Protein AF-A0A1V8V6N2-F1 (afdb_monomer_lite)

Secondary structure (DSSP, 8-state):
-----------------------------------GGGGS-HHHHHHHHHHH-GGGG---SS-TTT---SSS-HHHHHHHHHHHHTT-HHHHHHHHHHHHHEEE--S---SHHHHHHHHHHHHHHTSTT------TTTHHHHHHHHHHHHHHH-HHHHTT--EEE--HHHHHH-HHHHHHHHHT-TT--EE---GGGTTT--

Radius of gyration: 25.17 Å; chains: 1; bounding box: 59×34×98 Å

Foldseek 3Di:
DDDDDDDDDDDDPDPCPPPDPPPVPPPPPPPCDPPCVVVDDLVVLLVVLCVLQVLLVQPDQDALVPRDDDPAFNVRSLVRLVVQLVPDVSSVVSSLLSCLQADEQDLDTPDPVVVVVVVVVVVVCVPPPNPDDDDSRCVSLVVLLVLLVVLQVDVPSLASYAHYHGDQSCQQPNVVSNCSNVVSRPNHNHYDHHPCPVVVDD

Structure (mmCIF, N/CA/C/O backbone):
data_AF-A0A1V8V6N2-F1
#
_entry.id   AF-A0A1V8V6N2-F1
#
loop_
_atom_site.group_PDB
_atom_site.id
_atom_site.type_symbol
_atom_site.label_atom_id
_atom_site.label_alt_id
_atom_site.label_c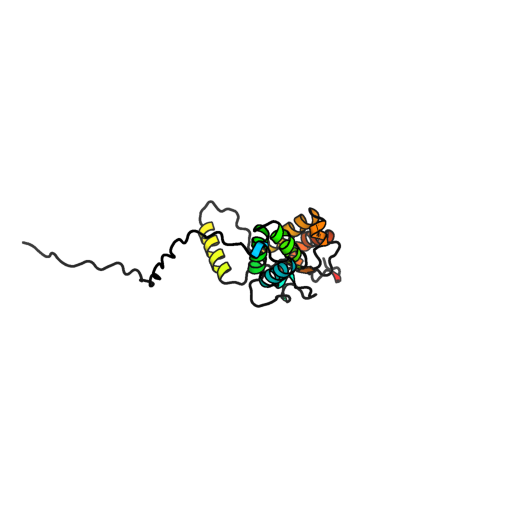omp_id
_atom_site.label_asym_id
_atom_site.label_entity_id
_atom_site.label_seq_id
_atom_site.pdbx_PDB_ins_code
_atom_site.Cartn_x
_atom_site.Cartn_y
_atom_site.Cartn_z
_atom_site.occupancy
_atom_site.B_iso_or_equiv
_atom_site.auth_seq_id
_atom_site.auth_comp_id
_atom_site.auth_asym_id
_atom_site.auth_atom_id
_atom_site.pdbx_PDB_model_num
ATOM 1 N N . MET A 1 1 ? -17.763 -5.406 -84.737 1.00 40.69 1 MET A N 1
ATOM 2 C CA . MET A 1 1 ? -16.461 -5.983 -84.343 1.00 40.69 1 MET A CA 1
ATOM 3 C C . MET A 1 1 ? -16.338 -5.882 -82.834 1.00 40.69 1 MET A C 1
ATOM 5 O O . MET A 1 1 ? -16.050 -4.810 -82.322 1.00 40.69 1 MET A O 1
ATOM 9 N N . GLY A 1 2 ? -16.691 -6.952 -82.124 1.00 45.72 2 GLY A N 1
ATOM 10 C CA . GLY A 1 2 ? -16.485 -7.045 -80.681 1.00 45.72 2 GLY A CA 1
ATOM 11 C C . GLY A 1 2 ? -15.133 -7.675 -80.369 1.00 45.72 2 GLY A C 1
ATOM 12 O O . GLY A 1 2 ? -14.658 -8.488 -81.153 1.00 45.72 2 GLY A O 1
ATOM 13 N N . LEU A 1 3 ? -14.568 -7.354 -79.206 1.00 49.12 3 LEU A N 1
ATOM 14 C CA . LEU A 1 3 ? -13.623 -8.224 -78.514 1.00 49.12 3 LEU A CA 1
ATOM 15 C C . LEU A 1 3 ? -13.802 -8.084 -76.991 1.00 49.12 3 LEU A C 1
ATOM 17 O O . LEU A 1 3 ? -13.399 -7.104 -76.379 1.00 49.12 3 LEU A O 1
ATOM 21 N N . LEU A 1 4 ? -14.415 -9.137 -76.439 1.00 53.66 4 LEU A N 1
ATOM 22 C CA . LEU A 1 4 ? -14.144 -9.757 -75.136 1.00 53.66 4 LEU A CA 1
ATOM 23 C C . LEU A 1 4 ? -14.692 -9.089 -73.861 1.00 53.66 4 LEU A C 1
ATOM 25 O O . LEU A 1 4 ? -14.021 -8.381 -73.119 1.00 53.66 4 LEU A O 1
ATOM 29 N N . LYS A 1 5 ? -15.937 -9.486 -73.565 1.00 48.81 5 LYS A N 1
ATOM 30 C CA . LYS A 1 5 ? -16.494 -9.668 -72.217 1.00 48.81 5 LYS A CA 1
ATOM 31 C C . LYS A 1 5 ? -15.901 -10.930 -71.555 1.00 48.81 5 LYS A C 1
ATOM 33 O O . LYS A 1 5 ? -15.608 -11.895 -72.255 1.00 48.81 5 LYS A O 1
ATOM 38 N N . HIS A 1 6 ? -15.906 -10.929 -70.213 1.00 51.66 6 HIS A N 1
ATOM 39 C CA . HIS A 1 6 ? -15.456 -11.955 -69.242 1.00 51.66 6 HIS A CA 1
ATOM 40 C C . HIS A 1 6 ? -13.943 -11.897 -68.947 1.00 51.66 6 HIS A C 1
ATOM 42 O O . HIS A 1 6 ? -13.139 -11.903 -69.860 1.00 51.66 6 HIS A O 1
ATOM 48 N N . PHE A 1 7 ? -13.481 -11.764 -67.696 1.00 47.53 7 PHE A N 1
ATOM 49 C CA . PHE A 1 7 ? -13.758 -12.658 -66.568 1.00 47.53 7 PHE A CA 1
ATOM 50 C C . PHE A 1 7 ? -13.720 -11.980 -65.176 1.00 47.53 7 PHE A C 1
ATOM 52 O O . PHE A 1 7 ? -12.781 -11.281 -64.823 1.00 47.53 7 PHE A O 1
ATOM 59 N N . ARG A 1 8 ? -14.761 -12.289 -64.388 1.00 45.81 8 ARG A N 1
ATOM 60 C CA . ARG A 1 8 ? -14.812 -12.620 -62.944 1.00 45.81 8 ARG A CA 1
ATOM 61 C C . ARG A 1 8 ? -13.849 -11.962 -61.931 1.00 45.81 8 ARG A C 1
ATOM 63 O O . ARG A 1 8 ? -12.677 -12.299 -61.835 1.00 45.81 8 ARG A O 1
ATOM 70 N N . SER A 1 9 ? -14.492 -11.226 -61.019 1.00 51.75 9 SER A N 1
ATOM 71 C CA . SER A 1 9 ? -14.306 -11.198 -59.554 1.00 51.75 9 SER A CA 1
ATOM 72 C C . SER A 1 9 ? -13.455 -12.326 -58.936 1.00 51.75 9 SER A C 1
ATOM 74 O O . SER A 1 9 ? -13.786 -13.505 -59.083 1.00 51.75 9 SER A O 1
ATOM 76 N N . LYS A 1 10 ? -12.448 -11.927 -58.145 1.00 44.34 10 LYS A N 1
ATOM 77 C CA . LYS A 1 10 ? -11.896 -12.652 -56.984 1.00 44.34 10 LYS A CA 1
ATOM 78 C C . LYS A 1 10 ? -11.559 -11.613 -55.906 1.00 44.34 10 LYS A C 1
ATOM 80 O O . LYS A 1 10 ? -10.625 -10.838 -56.050 1.00 44.34 10 LYS A O 1
ATOM 85 N N . SER A 1 11 ? -12.503 -11.347 -55.007 1.00 46.38 11 SER A N 1
ATOM 86 C CA . SER A 1 11 ? -12.504 -11.848 -53.624 1.00 46.38 11 SER A CA 1
ATOM 87 C C . SER A 1 11 ? -11.282 -11.405 -52.816 1.00 46.38 11 SER A C 1
ATOM 89 O O . SER A 1 11 ? -10.234 -12.045 -52.825 1.00 46.38 11 SER A O 1
ATOM 91 N N . HIS A 1 12 ? -11.490 -10.319 -52.074 1.00 42.97 12 HIS A N 1
ATOM 92 C CA . HIS A 1 12 ? -10.733 -9.913 -50.898 1.00 42.97 12 HIS A CA 1
ATOM 93 C C . HIS A 1 12 ? -10.600 -11.127 -49.960 1.00 42.97 12 HIS A C 1
ATOM 95 O O . HIS A 1 12 ? -11.557 -11.495 -49.276 1.00 42.97 12 HIS A O 1
ATOM 101 N N . LEU A 1 13 ? -9.437 -11.780 -49.951 1.00 43.47 13 LEU A N 1
ATOM 102 C CA . LEU A 1 13 ? -9.088 -12.768 -48.933 1.00 43.47 13 LEU A CA 1
ATOM 103 C C . LEU A 1 13 ? -8.805 -11.992 -47.644 1.00 43.47 13 LEU A C 1
ATOM 105 O O . LEU A 1 13 ? -7.682 -11.595 -47.358 1.00 43.47 13 LEU A O 1
ATOM 109 N N . ARG A 1 14 ? -9.875 -11.677 -46.909 1.00 44.44 14 ARG A N 1
ATOM 110 C CA . ARG A 1 14 ? -9.777 -11.467 -45.466 1.00 44.44 14 ARG A CA 1
ATOM 111 C C . ARG A 1 14 ? -9.539 -12.850 -44.886 1.00 44.44 14 ARG A C 1
ATOM 113 O O . ARG A 1 14 ? -10.382 -13.723 -45.091 1.00 44.44 14 ARG A O 1
ATOM 120 N N . ASP A 1 15 ? -8.424 -13.027 -44.191 1.00 42.97 15 ASP A N 1
ATOM 121 C CA . ASP A 1 15 ? -8.232 -14.170 -43.311 1.00 42.97 15 ASP A CA 1
ATOM 122 C C . ASP A 1 15 ? -9.453 -14.273 -42.399 1.00 42.97 15 ASP A C 1
ATOM 124 O O . ASP A 1 15 ? -9.735 -13.412 -41.559 1.00 42.97 15 ASP A O 1
ATOM 128 N N . ALA A 1 16 ? -10.253 -15.300 -42.659 1.00 48.12 16 ALA A N 1
ATOM 129 C CA . ALA A 1 16 ? -11.373 -15.669 -41.833 1.00 48.12 16 ALA A CA 1
ATOM 130 C C . ALA A 1 16 ? -10.797 -16.387 -40.614 1.00 48.12 16 ALA A C 1
ATOM 132 O O . ALA A 1 16 ? -10.780 -17.614 -40.555 1.00 48.12 16 ALA A O 1
ATOM 133 N N . SER A 1 17 ? -10.343 -15.618 -39.621 1.00 48.53 17 SER A N 1
ATOM 134 C CA . SER A 1 17 ? -10.369 -16.121 -38.250 1.00 48.53 17 SER A CA 1
ATOM 135 C C . SER A 1 17 ? -11.783 -16.659 -38.014 1.00 48.53 17 SER A C 1
ATOM 137 O O . SER A 1 17 ? -12.743 -15.949 -38.354 1.00 48.53 17 SER A O 1
ATOM 139 N N . PRO A 1 18 ? -11.961 -17.891 -37.504 1.00 45.22 18 PRO A N 1
ATOM 140 C CA . PRO A 1 18 ? -13.289 -18.391 -37.212 1.00 45.22 18 PRO A CA 1
ATOM 141 C C . PRO A 1 18 ? -13.912 -17.406 -36.231 1.00 45.22 18 PRO A C 1
ATOM 143 O O . PRO A 1 18 ? -13.453 -17.260 -35.100 1.00 45.22 18 PRO A O 1
ATOM 146 N N . LYS A 1 19 ? -14.926 -16.670 -36.698 1.00 48.16 19 LYS A N 1
ATOM 147 C CA . LYS A 1 19 ? -15.813 -15.940 -35.808 1.00 48.16 19 LYS A CA 1
ATOM 148 C C . LYS A 1 19 ? -16.372 -17.011 -34.893 1.00 48.16 19 LYS A C 1
ATOM 150 O O . LYS A 1 19 ? -17.125 -17.871 -35.355 1.00 48.16 19 LYS A O 1
ATOM 155 N N . SER A 1 20 ? -15.939 -16.999 -33.636 1.00 53.78 20 SER A N 1
ATOM 156 C CA . SER A 1 20 ? -16.613 -17.698 -32.553 1.00 53.78 20 SER A CA 1
ATOM 157 C C . SER A 1 20 ? -18.106 -17.513 -32.804 1.00 53.78 20 SER A C 1
ATOM 159 O O . SER A 1 20 ? -18.498 -16.370 -33.067 1.00 53.78 20 SER A O 1
ATOM 161 N N . PRO A 1 21 ? -18.934 -18.572 -32.830 1.00 49.41 21 PRO A N 1
ATOM 162 C CA . PRO A 1 21 ? -20.361 -18.350 -32.934 1.00 49.41 21 PRO A CA 1
ATOM 163 C C . PRO A 1 21 ? -20.696 -17.387 -31.804 1.00 49.41 21 PRO A C 1
ATOM 165 O O . PRO A 1 21 ? -20.387 -17.686 -30.646 1.00 49.41 21 PRO A O 1
ATOM 168 N N . ASP A 1 22 ? -21.238 -16.221 -32.160 1.00 55.25 22 ASP A N 1
ATOM 169 C CA . ASP A 1 22 ? -21.933 -15.346 -31.235 1.00 55.25 22 ASP A CA 1
ATOM 170 C C . ASP A 1 22 ? -23.022 -16.227 -30.628 1.00 55.25 22 ASP A C 1
ATOM 172 O O . ASP A 1 22 ? -24.144 -16.332 -31.127 1.00 55.25 22 ASP A O 1
ATOM 176 N N . ARG A 1 23 ? -22.667 -16.949 -29.562 1.00 54.66 23 ARG A N 1
ATOM 177 C CA . ARG A 1 23 ? -23.623 -17.424 -28.589 1.00 54.66 23 ARG A CA 1
ATOM 178 C C . ARG A 1 23 ? -24.166 -16.128 -28.037 1.00 54.66 23 ARG A C 1
ATOM 180 O O . ARG A 1 23 ? -23.589 -15.562 -27.115 1.00 54.66 23 ARG A O 1
ATOM 187 N N . ALA A 1 24 ? -25.226 -15.635 -28.670 1.00 57.47 24 ALA A N 1
ATOM 188 C CA . ALA A 1 24 ? -26.122 -14.678 -28.076 1.00 57.47 24 ALA A CA 1
ATOM 189 C C . ALA A 1 24 ? -26.522 -15.308 -26.745 1.00 57.47 24 ALA A C 1
ATOM 191 O O . ALA A 1 24 ? -27.369 -16.200 -26.696 1.00 57.47 24 ALA A O 1
ATOM 192 N N . ILE A 1 25 ? -25.802 -14.938 -25.684 1.00 60.12 25 ILE A N 1
ATOM 193 C CA . ILE A 1 25 ? -26.189 -15.243 -24.320 1.00 60.12 25 ILE A CA 1
ATOM 194 C C . ILE A 1 25 ? -27.586 -14.637 -24.241 1.00 60.12 25 ILE A C 1
ATOM 196 O O . ILE A 1 25 ? -27.709 -13.425 -24.452 1.00 60.12 25 ILE A O 1
ATOM 200 N N . PRO A 1 26 ? -28.647 -15.442 -24.049 1.00 52.91 26 PRO A N 1
ATOM 201 C CA . PRO A 1 26 ? -29.975 -14.887 -23.894 1.00 52.91 26 PRO A CA 1
ATOM 202 C C . PRO A 1 26 ? -29.871 -13.821 -22.812 1.00 52.91 26 PRO A C 1
ATOM 204 O O . PRO A 1 26 ? -29.316 -14.105 -21.746 1.00 52.91 26 PRO A O 1
ATOM 207 N N . TYR A 1 27 ? -30.337 -12.604 -23.097 1.00 59.22 27 TYR A N 1
ATOM 208 C CA . TYR A 1 27 ? -30.484 -11.568 -22.085 1.00 59.22 27 TYR A CA 1
ATOM 209 C C . TYR A 1 27 ? -31.495 -12.095 -21.066 1.00 59.22 27 TYR A C 1
ATOM 211 O O . TYR A 1 27 ? -32.704 -11.915 -21.189 1.00 59.22 27 TYR A O 1
ATOM 219 N N . MET A 1 28 ? -30.993 -12.860 -20.103 1.00 57.75 28 MET A N 1
ATOM 220 C CA . MET A 1 28 ? -31.725 -13.234 -18.918 1.00 57.75 28 MET A CA 1
ATOM 221 C C . MET A 1 28 ? -31.828 -11.931 -18.135 1.00 57.75 28 MET A C 1
ATOM 223 O O . MET A 1 28 ? -30.781 -11.403 -17.746 1.00 57.75 28 MET A O 1
ATOM 227 N N . PRO A 1 29 ? -33.033 -11.372 -17.921 1.00 57.75 29 PRO A N 1
ATOM 228 C CA . PRO A 1 29 ? -33.165 -10.264 -16.992 1.00 57.75 29 PRO A CA 1
ATOM 229 C C . PRO A 1 29 ? -32.513 -10.723 -15.693 1.00 57.75 29 PRO A C 1
ATOM 231 O O . PRO A 1 29 ? -32.807 -11.830 -15.225 1.00 57.75 29 PRO A O 1
ATOM 234 N N . ALA A 1 30 ? -31.572 -9.931 -15.174 1.00 63.78 30 ALA A N 1
ATOM 235 C CA . ALA A 1 30 ? -30.888 -10.243 -13.934 1.00 63.78 30 ALA A CA 1
ATOM 236 C C . ALA A 1 30 ? -31.968 -10.494 -12.882 1.00 63.78 30 ALA A C 1
ATOM 238 O O . ALA A 1 30 ? -32.630 -9.567 -12.413 1.00 63.78 30 ALA A O 1
ATOM 239 N N . ARG A 1 31 ? -32.221 -11.767 -12.560 1.00 54.91 31 ARG A N 1
ATOM 240 C CA . ARG A 1 31 ? -33.059 -12.087 -11.417 1.00 54.91 31 ARG A CA 1
ATOM 241 C C . ARG A 1 31 ? -32.276 -11.520 -10.252 1.00 54.91 31 ARG A C 1
ATOM 243 O O . ARG A 1 31 ? -31.181 -12.006 -9.976 1.00 54.91 31 ARG A O 1
ATOM 250 N N . TYR A 1 32 ? -32.815 -10.489 -9.611 1.00 61.44 32 TYR A N 1
ATOM 251 C CA . TYR A 1 32 ? -32.354 -10.028 -8.310 1.00 61.44 32 TYR A CA 1
ATOM 252 C C . TYR A 1 32 ? -32.616 -11.162 -7.310 1.00 61.44 32 TYR A C 1
ATOM 254 O O . TYR A 1 32 ? -33.587 -11.167 -6.558 1.00 61.44 32 TYR A O 1
ATOM 262 N N . GLY A 1 33 ? -31.792 -12.207 -7.390 1.00 67.12 33 GLY A N 1
ATOM 263 C CA . GLY A 1 33 ? -31.683 -13.228 -6.373 1.00 67.12 33 GLY A CA 1
ATOM 264 C C . GLY A 1 33 ? -31.149 -12.590 -5.100 1.00 67.12 33 GLY A C 1
ATOM 265 O O . GLY A 1 33 ? -30.657 -11.460 -5.099 1.00 67.12 33 GLY A O 1
ATOM 266 N N . ARG A 1 34 ? -31.246 -13.316 -3.989 1.00 71.81 34 ARG A N 1
ATOM 267 C CA . ARG A 1 34 ? -30.626 -12.863 -2.744 1.00 71.81 34 ARG A CA 1
ATOM 268 C C . ARG A 1 34 ? -29.127 -12.700 -2.980 1.00 71.81 34 ARG A C 1
ATOM 270 O O . ARG A 1 34 ? -28.451 -13.672 -3.302 1.00 71.81 34 ARG A O 1
ATOM 277 N N . ASP A 1 35 ? -28.623 -11.486 -2.791 1.00 75.94 35 ASP A N 1
ATOM 278 C CA . ASP A 1 35 ? -27.190 -11.236 -2.780 1.00 75.94 35 ASP A CA 1
ATOM 279 C C . ASP A 1 35 ? -26.609 -11.764 -1.464 1.00 75.94 35 ASP A C 1
ATOM 281 O O . ASP A 1 35 ? -26.654 -11.114 -0.414 1.00 75.94 35 ASP A O 1
ATOM 285 N N . PHE A 1 36 ? -26.088 -12.987 -1.517 1.00 80.75 36 PHE A N 1
ATOM 286 C CA . PHE A 1 36 ? -25.469 -13.636 -0.368 1.00 80.75 36 PHE A CA 1
ATOM 287 C C . PHE A 1 36 ? -24.179 -12.938 0.076 1.00 80.75 36 PHE A C 1
ATOM 289 O O . PHE A 1 36 ? -23.790 -13.085 1.235 1.00 80.75 36 PHE A O 1
ATOM 296 N N . THR A 1 37 ? -23.552 -12.131 -0.788 1.00 81.06 37 THR A N 1
ATOM 297 C CA . THR A 1 37 ? -22.301 -11.440 -0.460 1.00 81.06 37 THR A CA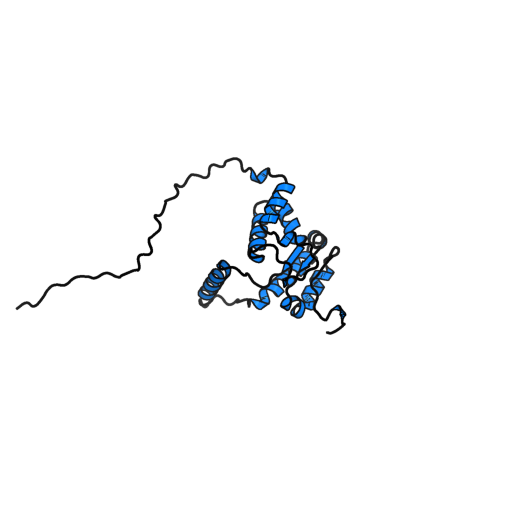 1
ATOM 298 C C . THR A 1 37 ? -22.502 -10.347 0.591 1.00 81.06 37 THR A C 1
ATOM 300 O O . THR A 1 37 ? -21.636 -10.129 1.439 1.00 81.06 37 THR A O 1
ATOM 303 N N . THR A 1 38 ? -23.692 -9.735 0.640 1.00 82.75 38 THR A N 1
ATOM 304 C CA . THR A 1 38 ? -24.053 -8.747 1.675 1.00 82.75 38 THR A CA 1
ATOM 305 C C . THR A 1 38 ? -24.039 -9.338 3.087 1.00 82.75 38 THR A C 1
ATOM 307 O O . THR A 1 38 ? -23.721 -8.645 4.060 1.00 82.75 38 THR A O 1
ATOM 310 N N . ARG A 1 39 ? -24.333 -10.638 3.210 1.00 86.38 39 ARG A N 1
ATOM 311 C CA . ARG A 1 39 ? -24.485 -11.354 4.485 1.00 86.38 39 ARG A CA 1
ATOM 312 C C . ARG A 1 39 ? -23.209 -12.047 4.957 1.00 86.38 39 ARG A C 1
ATOM 314 O O . ARG A 1 39 ? -23.209 -12.573 6.066 1.00 86.38 39 ARG A O 1
ATOM 321 N N . LEU A 1 40 ? -22.141 -12.045 4.158 1.00 91.50 40 LEU A N 1
ATOM 322 C CA . LEU A 1 40 ? -20.871 -12.659 4.545 1.00 91.50 40 LEU A CA 1
ATOM 323 C C . LEU A 1 40 ? -20.320 -12.001 5.817 1.00 91.50 40 LEU A C 1
ATOM 325 O O . LEU A 1 40 ? -20.268 -10.773 5.864 1.00 91.50 40 LEU A O 1
ATOM 329 N N . PRO A 1 41 ? -19.909 -12.758 6.844 1.00 95.25 41 PRO A N 1
ATOM 330 C CA . PRO A 1 41 ? -19.190 -12.187 7.978 1.00 95.25 41 PRO A CA 1
ATOM 331 C C . PRO A 1 41 ? -17.914 -11.473 7.519 1.00 95.25 41 PRO A C 1
ATOM 333 O O . PRO A 1 41 ? -17.271 -11.917 6.566 1.00 95.25 41 PRO A O 1
ATOM 336 N N . ASP A 1 42 ? -17.523 -10.406 8.217 1.00 95.94 42 ASP A N 1
ATOM 337 C CA . ASP A 1 42 ? -16.346 -9.603 7.855 1.00 95.94 42 ASP A CA 1
ATOM 338 C C . ASP A 1 42 ? -15.066 -10.452 7.810 1.00 95.94 42 ASP A C 1
ATOM 340 O O . ASP A 1 42 ? -14.252 -10.269 6.915 1.00 95.94 42 ASP A O 1
ATOM 344 N N . THR A 1 43 ? -14.935 -11.453 8.686 1.00 96.50 43 THR A N 1
ATOM 345 C CA . THR A 1 43 ? -13.800 -12.395 8.705 1.00 96.50 43 THR A CA 1
ATOM 346 C C . THR A 1 43 ? -13.717 -13.271 7.454 1.00 96.50 43 THR A C 1
ATOM 348 O O . THR A 1 43 ? -12.629 -13.576 6.972 1.00 96.50 43 THR A O 1
ATOM 351 N N . ILE A 1 44 ? -14.864 -13.675 6.902 1.00 96.75 44 ILE A N 1
ATOM 352 C CA . ILE A 1 44 ? -14.916 -14.446 5.656 1.00 96.75 44 ILE A CA 1
ATOM 353 C C . ILE A 1 44 ? -14.604 -13.536 4.474 1.00 96.75 44 ILE A C 1
ATOM 355 O O . ILE A 1 44 ? -13.869 -13.937 3.576 1.00 96.75 44 ILE A O 1
ATOM 359 N N . LEU A 1 45 ? -15.121 -12.306 4.490 1.00 96.50 45 LEU A N 1
ATOM 360 C CA . LEU A 1 45 ? -14.829 -11.320 3.457 1.00 96.50 45 LEU A CA 1
ATOM 361 C C . LEU A 1 45 ? -13.341 -10.942 3.441 1.00 96.50 45 LEU A C 1
ATOM 363 O O . LEU A 1 45 ? -12.747 -10.890 2.371 1.00 96.50 45 LEU A O 1
ATOM 367 N N . GLU A 1 46 ? -12.726 -10.764 4.612 1.00 97.06 46 GLU A N 1
ATOM 368 C CA . GLU A 1 46 ? -11.289 -10.514 4.765 1.00 97.06 46 GLU A CA 1
ATOM 369 C C . GLU A 1 46 ? -10.472 -11.667 4.178 1.00 97.06 46 GLU A C 1
ATOM 371 O O . GLU A 1 46 ? -9.566 -11.446 3.378 1.00 97.06 46 GLU A O 1
ATOM 376 N N . ARG A 1 47 ? -10.857 -12.913 4.481 1.00 97.31 47 ARG A N 1
ATOM 377 C CA . ARG A 1 47 ? -10.214 -14.099 3.909 1.00 97.31 47 ARG A CA 1
ATOM 378 C C . ARG A 1 47 ? -10.363 -14.159 2.389 1.00 97.31 47 ARG A C 1
ATOM 380 O O . ARG A 1 47 ? -9.395 -14.468 1.706 1.00 97.31 47 ARG A O 1
ATOM 387 N N . ILE A 1 48 ? -11.533 -13.836 1.841 1.00 97.06 48 ILE A N 1
ATOM 388 C CA . ILE A 1 48 ? -11.725 -13.755 0.384 1.00 97.06 48 ILE A CA 1
ATOM 389 C C . ILE A 1 48 ? -10.796 -12.691 -0.207 1.00 97.06 48 ILE A C 1
ATOM 391 O O . ILE A 1 48 ? -10.070 -12.973 -1.154 1.00 97.06 48 ILE A O 1
ATOM 395 N N . PHE A 1 49 ? -10.770 -11.495 0.375 1.00 97.88 49 PHE A N 1
ATOM 396 C CA . PHE A 1 49 ? -9.926 -10.398 -0.090 1.00 97.88 49 PHE A CA 1
ATOM 397 C C . PHE A 1 49 ? -8.429 -10.698 0.017 1.00 97.88 49 PHE A C 1
ATOM 399 O O . PHE A 1 49 ? -7.679 -10.257 -0.850 1.00 97.88 49 PHE A O 1
ATOM 406 N N . SER A 1 50 ? -7.994 -11.519 0.976 1.00 96.31 50 SER A N 1
ATOM 407 C CA . SER A 1 50 ? -6.606 -11.994 1.004 1.00 96.31 50 SER A CA 1
ATOM 408 C C . SER A 1 50 ? -6.238 -12.908 -0.166 1.00 96.31 50 SER A C 1
ATOM 410 O O . SER A 1 50 ? -5.074 -12.970 -0.534 1.00 96.31 50 SER A O 1
ATOM 412 N N . TYR A 1 51 ? -7.204 -13.584 -0.797 1.00 96.06 51 TYR A N 1
ATOM 413 C CA . TYR A 1 51 ? -6.950 -14.312 -2.045 1.00 96.06 51 TYR A CA 1
ATOM 414 C C . TYR A 1 51 ? -6.996 -13.401 -3.276 1.00 96.06 51 TYR A C 1
ATOM 416 O O . TYR A 1 51 ? -6.445 -13.767 -4.308 1.00 96.06 51 TYR A O 1
ATOM 424 N N . VAL A 1 52 ? -7.642 -12.233 -3.180 1.00 96.50 52 VAL A N 1
ATOM 425 C CA . VAL A 1 52 ? -7.643 -11.217 -4.247 1.00 96.50 52 VAL A CA 1
ATOM 426 C C . VAL A 1 52 ? -6.319 -10.458 -4.265 1.00 96.50 52 VAL A C 1
ATOM 428 O O . VAL A 1 52 ? -5.772 -10.221 -5.332 1.00 96.50 52 VAL A O 1
ATOM 431 N N . CYS A 1 53 ? -5.798 -10.085 -3.091 1.00 96.50 53 CYS A N 1
ATOM 432 C CA . CYS A 1 53 ? -4.494 -9.443 -2.967 1.00 96.50 53 CYS A CA 1
ATOM 433 C C . CYS A 1 53 ? -3.645 -10.088 -1.866 1.00 96.50 53 CYS A C 1
ATOM 435 O O . CYS A 1 53 ? -3.606 -9.579 -0.739 1.00 96.50 53 CYS A O 1
ATOM 437 N N . PRO A 1 54 ? -2.940 -11.193 -2.177 1.00 95.44 54 PRO A N 1
ATOM 438 C CA . PRO A 1 54 ? -2.181 -11.953 -1.182 1.00 95.44 54 PRO A CA 1
ATOM 439 C C . PRO A 1 54 ? -1.053 -11.143 -0.548 1.00 95.44 54 PRO A C 1
ATOM 441 O O . PRO A 1 54 ? -0.737 -11.331 0.623 1.00 95.44 54 PRO A O 1
ATOM 444 N N . HIS A 1 55 ? -0.497 -10.178 -1.277 1.00 93.31 55 HIS A N 1
ATOM 445 C CA . HIS A 1 55 ? 0.593 -9.334 -0.793 1.00 93.31 55 HIS A CA 1
ATOM 446 C C . HIS A 1 55 ? 0.206 -8.410 0.366 1.00 93.31 55 HIS A C 1
ATOM 448 O O . HIS A 1 55 ? 1.088 -7.911 1.052 1.00 93.31 55 HIS A O 1
ATOM 454 N N . THR A 1 56 ? -1.089 -8.201 0.626 1.00 94.75 56 THR A N 1
ATOM 455 C CA . THR A 1 56 ? -1.532 -7.456 1.820 1.00 94.75 56 THR A CA 1
ATOM 456 C C . THR A 1 56 ? -1.270 -8.206 3.128 1.00 94.75 56 THR A C 1
ATOM 458 O O . THR A 1 56 ? -1.306 -7.597 4.195 1.00 94.75 56 THR A O 1
ATOM 461 N N . LEU A 1 57 ? -0.986 -9.512 3.048 1.00 95.06 57 LEU A N 1
ATOM 462 C CA . LEU A 1 57 ? -0.623 -10.367 4.179 1.00 95.06 57 LEU A CA 1
ATOM 463 C C . LEU A 1 57 ? 0.891 -10.544 4.349 1.00 95.06 57 LEU A C 1
ATOM 465 O O . LEU A 1 57 ? 1.335 -11.341 5.174 1.00 95.06 57 LEU A O 1
ATOM 469 N N . ASP A 1 58 ? 1.693 -9.853 3.546 1.00 95.62 58 ASP A N 1
ATOM 470 C CA . ASP A 1 58 ? 3.139 -9.936 3.648 1.00 95.62 58 ASP A CA 1
ATOM 471 C C . ASP A 1 58 ? 3.651 -9.151 4.863 1.00 95.62 58 ASP A C 1
ATOM 473 O O . ASP A 1 58 ? 3.842 -7.937 4.813 1.00 95.62 58 ASP A O 1
ATOM 477 N N . GLU A 1 59 ? 3.888 -9.864 5.959 1.00 96.38 59 GLU A N 1
ATOM 478 C CA . GLU A 1 59 ? 4.471 -9.327 7.195 1.00 96.38 59 GLU A CA 1
ATOM 479 C C . GLU A 1 59 ? 5.967 -9.669 7.330 1.00 96.38 59 GLU A C 1
ATOM 481 O O . GLU A 1 59 ? 6.547 -9.601 8.416 1.00 96.38 59 GLU A O 1
ATOM 486 N N . THR A 1 60 ? 6.612 -10.082 6.234 1.00 96.56 60 THR A N 1
ATOM 487 C CA . THR A 1 60 ? 8.041 -10.408 6.244 1.00 96.56 60 THR A CA 1
ATOM 488 C C . THR A 1 60 ? 8.893 -9.140 6.270 1.00 96.56 60 THR A C 1
ATOM 490 O O . THR A 1 60 ? 8.502 -8.090 5.760 1.00 96.56 60 THR A O 1
ATOM 493 N N . TYR A 1 61 ? 10.111 -9.261 6.792 1.00 96.38 61 TYR A N 1
ATOM 494 C CA . TYR A 1 61 ? 11.124 -8.199 6.791 1.00 96.38 61 TYR A CA 1
ATOM 495 C C . TYR A 1 61 ? 12.001 -8.252 5.523 1.00 96.38 61 TYR A C 1
ATOM 497 O O . TYR A 1 61 ? 13.084 -7.671 5.479 1.00 96.38 61 TYR A O 1
ATOM 505 N N . GLU A 1 62 ? 11.547 -8.979 4.497 1.00 95.81 62 GLU A N 1
ATOM 506 C CA . GLU A 1 62 ? 12.197 -9.044 3.191 1.00 95.81 62 GLU A CA 1
ATOM 507 C C . GLU A 1 62 ? 11.874 -7.793 2.365 1.00 95.81 62 GLU A C 1
ATOM 509 O O . GLU A 1 62 ? 10.725 -7.325 2.393 1.00 95.81 62 GLU A O 1
ATOM 514 N N . PRO A 1 63 ? 12.843 -7.293 1.578 1.00 93.69 63 PRO A N 1
ATOM 515 C CA . PRO A 1 63 ? 12.640 -6.123 0.740 1.00 93.69 63 PRO A CA 1
ATOM 516 C C . PRO A 1 63 ? 11.600 -6.377 -0.352 1.00 93.69 63 PRO A C 1
ATOM 518 O O . PRO A 1 63 ? 11.278 -7.525 -0.689 1.00 93.69 63 PRO A O 1
ATOM 521 N N . SER A 1 64 ? 11.064 -5.300 -0.929 1.00 93.94 64 SER A N 1
ATOM 522 C CA . SER A 1 64 ? 10.002 -5.365 -1.946 1.00 93.94 64 SER A CA 1
ATOM 523 C C . SER A 1 64 ? 10.280 -6.348 -3.101 1.00 93.94 64 SER A C 1
ATOM 525 O O . SER A 1 64 ? 9.361 -7.025 -3.565 1.00 93.94 64 SER A O 1
ATOM 527 N N . GLU A 1 65 ? 11.546 -6.493 -3.510 1.00 91.75 65 GLU A N 1
ATOM 528 C CA . GLU A 1 65 ? 11.998 -7.349 -4.612 1.00 91.75 65 GLU A CA 1
ATOM 529 C C . GLU A 1 65 ? 11.942 -8.847 -4.292 1.00 91.75 65 GLU A C 1
ATOM 531 O O . GLU A 1 65 ? 11.908 -9.668 -5.205 1.00 91.75 65 GLU A O 1
ATOM 536 N N . ARG A 1 66 ? 11.975 -9.214 -3.007 1.00 92.12 66 ARG A N 1
ATOM 537 C CA . ARG A 1 66 ? 12.015 -10.614 -2.541 1.00 92.12 66 ARG A CA 1
ATOM 538 C C . ARG A 1 66 ? 10.730 -11.064 -1.863 1.00 92.12 66 ARG A C 1
ATOM 540 O O . ARG A 1 66 ? 10.587 -12.230 -1.520 1.00 92.12 66 ARG A O 1
ATOM 547 N N . SER A 1 67 ? 9.796 -10.145 -1.678 1.00 90.06 67 SER A N 1
ATOM 548 C CA . SER A 1 67 ? 8.601 -10.339 -0.865 1.00 90.06 67 SER A CA 1
ATOM 549 C C . SER A 1 67 ? 7.331 -10.541 -1.699 1.00 90.06 67 SER A C 1
ATOM 551 O O . SER A 1 67 ? 6.222 -10.148 -1.331 1.00 90.06 67 SER A O 1
ATOM 553 N N . GLN A 1 68 ? 7.485 -11.146 -2.875 1.00 88.25 68 GLN A N 1
ATOM 554 C CA . GLN A 1 68 ? 6.362 -11.556 -3.707 1.00 88.25 68 GLN A CA 1
ATOM 555 C C . GLN A 1 68 ? 5.693 -12.806 -3.113 1.00 88.25 68 GLN A C 1
ATOM 557 O O . GLN A 1 68 ? 6.360 -13.751 -2.700 1.00 88.25 68 GLN A O 1
ATOM 562 N N . ILE A 1 69 ? 4.359 -12.818 -3.103 1.00 89.62 69 ILE A N 1
ATOM 563 C CA . ILE A 1 69 ? 3.542 -13.953 -2.662 1.00 89.62 69 ILE A CA 1
ATOM 564 C C . ILE A 1 69 ? 2.740 -14.472 -3.856 1.00 89.62 69 ILE A C 1
ATOM 566 O O . ILE A 1 69 ? 1.830 -13.800 -4.331 1.00 89.62 69 ILE A O 1
ATOM 570 N N . GLY A 1 70 ? 3.055 -15.683 -4.311 1.00 86.75 70 GLY A N 1
ATOM 571 C CA . GLY A 1 70 ? 2.405 -16.306 -5.465 1.00 86.75 70 GLY A CA 1
ATOM 572 C C . GLY A 1 70 ? 2.881 -15.767 -6.819 1.00 86.75 70 GLY A C 1
ATOM 573 O O . GLY A 1 70 ? 3.714 -14.866 -6.901 1.00 86.75 70 GLY A O 1
ATOM 574 N N . ASP A 1 71 ? 2.327 -16.330 -7.891 1.00 84.81 71 ASP A N 1
ATOM 575 C CA . ASP A 1 71 ? 2.766 -16.078 -9.276 1.00 84.81 71 ASP A CA 1
ATOM 576 C C . ASP A 1 71 ? 1.963 -14.961 -9.977 1.00 84.81 71 ASP A C 1
ATOM 578 O O . ASP A 1 71 ? 2.091 -14.743 -11.183 1.00 84.81 71 ASP A O 1
ATOM 582 N N . GLY A 1 72 ? 1.092 -14.277 -9.229 1.00 85.88 72 GLY A N 1
ATOM 583 C CA . GLY A 1 72 ? 0.216 -13.214 -9.718 1.00 85.88 72 GLY A CA 1
ATOM 584 C C . GLY A 1 72 ? 0.927 -11.879 -9.942 1.00 85.88 72 GLY A C 1
ATOM 585 O O . GLY A 1 72 ? 2.061 -11.650 -9.519 1.00 85.88 72 GLY A O 1
ATOM 586 N N . CYS A 1 73 ? 0.238 -10.956 -10.616 1.00 91.81 73 CYS A N 1
ATOM 587 C CA . CYS A 1 73 ? 0.731 -9.593 -10.766 1.00 91.81 73 CYS A CA 1
ATOM 588 C C . CYS A 1 73 ? 0.265 -8.741 -9.586 1.00 91.81 73 CYS A C 1
ATOM 590 O O . CYS A 1 73 ? -0.880 -8.299 -9.548 1.00 91.81 73 CYS A O 1
ATOM 592 N N . MET A 1 74 ? 1.199 -8.412 -8.698 1.00 91.88 74 MET A N 1
ATOM 593 C CA . MET A 1 74 ? 0.938 -7.719 -7.428 1.00 91.88 74 MET A CA 1
ATOM 594 C C . MET A 1 74 ? 0.145 -6.409 -7.583 1.00 91.88 74 MET A C 1
ATOM 596 O O . MET A 1 74 ? -0.727 -6.094 -6.776 1.00 91.88 74 MET A O 1
ATOM 600 N N . LEU A 1 75 ? 0.387 -5.658 -8.664 1.00 91.81 75 LEU A N 1
ATOM 601 C CA . LEU A 1 75 ? -0.366 -4.436 -8.962 1.00 91.81 75 LEU A CA 1
ATOM 602 C C . LEU A 1 75 ? -1.773 -4.689 -9.519 1.00 91.81 75 LEU A C 1
ATOM 604 O O . LEU A 1 75 ? -2.647 -3.841 -9.337 1.00 91.81 75 LEU A O 1
ATOM 608 N N . CYS A 1 76 ? -1.995 -5.788 -10.244 1.00 93.69 76 CYS A N 1
ATOM 609 C CA . CYS A 1 76 ? -3.342 -6.191 -10.660 1.00 93.69 76 CYS A CA 1
ATOM 610 C C . CYS A 1 76 ? -4.147 -6.617 -9.436 1.00 93.69 76 CYS A C 1
ATOM 612 O O . CYS A 1 76 ? -5.235 -6.100 -9.222 1.00 93.69 76 CYS A O 1
ATOM 614 N N . ASP A 1 77 ? -3.547 -7.438 -8.585 1.00 94.62 77 ASP A N 1
ATOM 615 C CA . ASP A 1 77 ? -4.136 -7.915 -7.341 1.00 94.62 77 ASP A CA 1
ATOM 616 C C . ASP A 1 77 ? -4.535 -6.744 -6.422 1.00 94.62 77 ASP A C 1
ATOM 618 O O . ASP A 1 77 ? -5.663 -6.655 -5.931 1.00 94.62 77 ASP A O 1
ATOM 622 N N . LEU A 1 78 ? -3.631 -5.770 -6.252 1.00 94.94 78 LEU A N 1
ATOM 623 C CA . LEU A 1 78 ? -3.901 -4.545 -5.495 1.00 94.94 78 LEU A CA 1
ATOM 624 C C . LEU A 1 78 ? -5.039 -3.724 -6.119 1.00 94.94 78 LEU A C 1
ATOM 626 O O . LEU A 1 78 ? -5.894 -3.194 -5.406 1.00 94.94 78 LEU A O 1
ATOM 630 N N . ARG A 1 79 ? -5.061 -3.614 -7.453 1.00 94.75 79 ARG A N 1
ATOM 631 C CA . ARG A 1 79 ? -6.115 -2.908 -8.193 1.00 94.75 79 ARG A CA 1
ATOM 632 C C . ARG A 1 79 ? -7.468 -3.593 -8.001 1.00 94.75 79 ARG A C 1
ATOM 634 O O . ARG A 1 79 ? -8.452 -2.903 -7.745 1.00 94.75 79 ARG A O 1
ATOM 641 N N . ASP A 1 80 ? -7.519 -4.916 -8.061 1.00 96.44 80 ASP A N 1
ATOM 642 C CA . ASP A 1 80 ? -8.748 -5.692 -7.894 1.00 96.44 80 ASP A CA 1
ATOM 643 C C . ASP A 1 80 ? -9.291 -5.588 -6.462 1.00 96.44 80 ASP A C 1
ATOM 645 O O . ASP A 1 80 ? -10.499 -5.408 -6.254 1.00 96.44 80 ASP A O 1
ATOM 649 N N . LEU A 1 81 ? -8.411 -5.583 -5.456 1.00 97.75 81 LEU A N 1
ATOM 650 C CA . LEU A 1 81 ? -8.813 -5.318 -4.075 1.00 97.75 81 LEU A CA 1
ATOM 651 C C . LEU A 1 81 ? -9.303 -3.870 -3.886 1.00 97.75 81 LEU A C 1
ATOM 653 O O . LEU A 1 81 ? -10.317 -3.641 -3.221 1.00 97.75 81 LEU A O 1
ATOM 657 N N . ALA A 1 82 ? -8.650 -2.889 -4.513 1.00 96.94 82 ALA A N 1
ATOM 658 C CA . ALA A 1 82 ? -9.103 -1.498 -4.488 1.00 96.94 82 ALA A CA 1
ATOM 659 C C . ALA A 1 82 ? -10.478 -1.320 -5.157 1.00 96.94 82 ALA A C 1
ATOM 661 O O . ALA A 1 82 ? -11.321 -0.584 -4.643 1.00 96.94 82 ALA A O 1
ATOM 662 N N . HIS A 1 83 ? -10.754 -2.030 -6.254 1.00 98.00 83 HIS A N 1
ATOM 663 C CA . HIS A 1 83 ? -12.086 -2.059 -6.865 1.00 98.00 83 HIS A CA 1
ATOM 664 C C . HIS A 1 83 ? -13.119 -2.736 -5.963 1.00 98.00 83 HIS A C 1
ATOM 6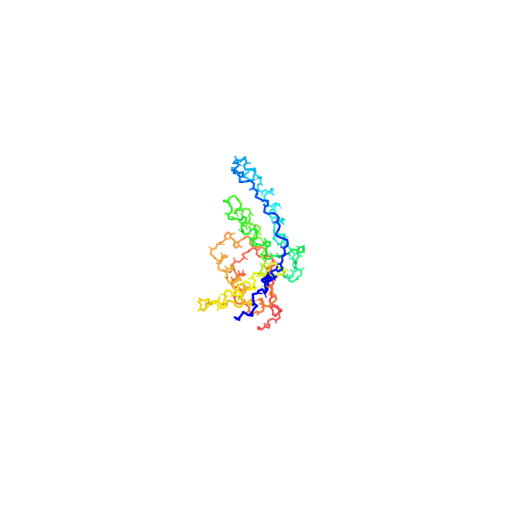66 O O . HIS A 1 83 ? -14.240 -2.243 -5.836 1.00 98.00 83 HIS A O 1
ATOM 672 N N . SER A 1 84 ? -12.739 -3.808 -5.266 1.00 96.94 84 SER A N 1
ATOM 673 C CA . SER A 1 84 ? -13.605 -4.460 -4.277 1.00 96.94 84 SER A CA 1
ATOM 674 C C . SER A 1 84 ? -14.016 -3.485 -3.164 1.00 96.94 84 SER A C 1
ATOM 676 O O . SER A 1 84 ? -15.182 -3.438 -2.766 1.00 96.94 84 SER A O 1
ATOM 678 N N . ALA A 1 85 ? -13.106 -2.614 -2.720 1.00 96.69 85 ALA A N 1
ATOM 679 C CA . ALA A 1 85 ? -13.411 -1.578 -1.733 1.00 96.69 85 ALA A CA 1
ATOM 680 C C . ALA A 1 85 ? -14.501 -0.586 -2.195 1.00 96.69 85 ALA A C 1
ATOM 682 O O . ALA A 1 85 ? -15.175 0.015 -1.359 1.00 96.69 85 ALA A O 1
ATOM 683 N N . GLN A 1 86 ? -14.710 -0.421 -3.506 1.00 97.00 86 GLN A N 1
ATOM 684 C CA . GLN A 1 86 ? -15.690 0.513 -4.078 1.00 97.00 86 GLN A CA 1
ATOM 685 C C . GLN A 1 86 ? -17.110 -0.067 -4.176 1.00 97.00 86 GLN A C 1
ATOM 687 O O . GLN A 1 86 ? -18.050 0.675 -4.455 1.00 97.00 86 GLN A O 1
ATOM 692 N N . VAL A 1 87 ? -17.297 -1.367 -3.923 1.00 94.75 87 VAL A N 1
ATOM 693 C CA . VAL A 1 87 ? -18.595 -2.048 -4.088 1.00 94.75 87 VAL A CA 1
ATOM 694 C C . VAL A 1 87 ? -19.620 -1.600 -3.042 1.00 94.75 87 VAL A C 1
ATOM 696 O O . VAL A 1 87 ? -20.782 -1.356 -3.359 1.00 94.75 87 VAL A O 1
ATOM 699 N N . SER A 1 88 ? -19.222 -1.514 -1.769 1.00 94.56 88 SER A N 1
ATOM 700 C CA . SER A 1 88 ? -20.109 -1.104 -0.672 1.00 94.56 88 SER A CA 1
ATOM 701 C C . SER A 1 88 ? -19.325 -0.600 0.539 1.00 94.56 88 SER A C 1
ATOM 703 O O . SER A 1 88 ? -18.152 -0.921 0.712 1.00 94.56 88 SER A O 1
ATOM 705 N N . ARG A 1 89 ? -19.989 0.114 1.462 1.00 94.75 89 ARG A N 1
ATOM 706 C CA . ARG A 1 89 ? -19.357 0.591 2.713 1.00 94.75 89 ARG A CA 1
ATOM 707 C C . ARG A 1 89 ? -18.811 -0.541 3.586 1.00 94.75 89 ARG A C 1
ATOM 709 O O . ARG A 1 89 ? -17.863 -0.322 4.331 1.00 94.75 89 ARG A O 1
ATOM 716 N N . LYS A 1 90 ? -19.426 -1.726 3.535 1.00 94.81 90 LYS A N 1
ATOM 717 C CA . LYS A 1 90 ? -18.957 -2.904 4.274 1.00 94.81 90 LYS A CA 1
ATOM 718 C C . LYS A 1 90 ? -17.647 -3.415 3.682 1.00 94.81 90 LYS A C 1
ATOM 720 O O . LYS A 1 90 ? -16.671 -3.566 4.406 1.00 94.81 90 LYS A O 1
ATOM 725 N N . TRP A 1 91 ? -17.624 -3.603 2.363 1.00 96.81 91 TRP A N 1
ATOM 726 C CA . TRP A 1 91 ? -16.441 -4.066 1.639 1.00 96.81 91 TRP A CA 1
ATOM 727 C C . TRP A 1 91 ? -15.292 -3.073 1.766 1.00 96.81 91 TRP A C 1
ATOM 729 O O . TRP A 1 91 ? -14.175 -3.485 2.047 1.00 96.81 91 TRP A O 1
ATOM 739 N N . TYR A 1 92 ? -15.589 -1.774 1.682 1.00 97.00 92 TYR A N 1
ATOM 740 C CA . TYR A 1 92 ? -14.627 -0.706 1.923 1.00 97.00 92 TYR A CA 1
ATOM 741 C C . TYR A 1 92 ? -13.870 -0.889 3.242 1.00 97.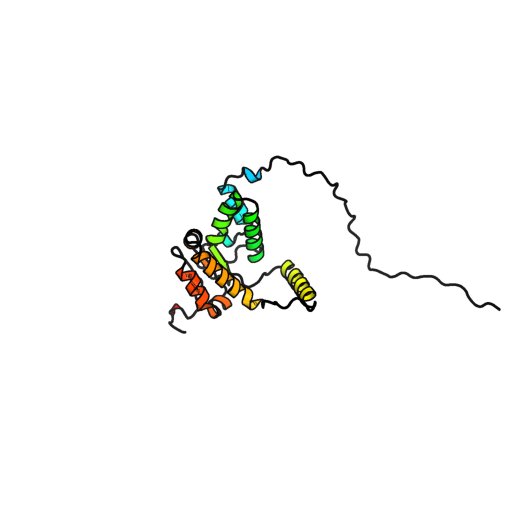00 92 TYR A C 1
ATOM 743 O O . TYR A 1 92 ? -12.647 -0.890 3.243 1.00 97.00 92 TYR A O 1
ATOM 751 N N . ARG A 1 93 ? -14.576 -1.084 4.366 1.00 95.81 93 ARG A N 1
ATOM 752 C CA . ARG A 1 93 ? -13.930 -1.206 5.686 1.00 95.81 93 ARG A CA 1
ATOM 753 C C . ARG A 1 93 ? -12.982 -2.402 5.757 1.00 95.81 93 ARG A C 1
ATOM 755 O O . ARG A 1 93 ? -11.887 -2.271 6.292 1.00 95.81 93 ARG A O 1
ATOM 762 N N . VAL A 1 94 ? -13.407 -3.545 5.220 1.00 97.19 94 VAL A N 1
ATOM 763 C CA . VAL A 1 94 ? -12.616 -4.783 5.246 1.00 97.19 94 VAL A CA 1
ATOM 764 C C . VAL A 1 94 ? -11.417 -4.685 4.299 1.00 97.19 94 VAL A C 1
ATOM 766 O O . VAL A 1 94 ? -10.295 -4.979 4.699 1.00 97.19 94 VAL A O 1
ATOM 769 N N . ALA A 1 95 ? -11.626 -4.206 3.071 1.00 97.88 95 ALA A N 1
ATOM 770 C CA . ALA A 1 95 ? -10.560 -4.036 2.088 1.00 97.88 95 ALA A CA 1
ATOM 771 C C . ALA A 1 95 ? -9.544 -2.973 2.521 1.00 97.88 95 ALA A C 1
ATOM 773 O O . ALA A 1 95 ? -8.349 -3.198 2.383 1.00 97.88 95 ALA A O 1
ATOM 774 N N . GLN A 1 96 ? -9.988 -1.845 3.090 1.00 97.38 96 GLN A N 1
ATOM 775 C CA . GLN A 1 96 ? -9.095 -0.786 3.570 1.00 97.38 96 GLN A CA 1
ATOM 776 C C . GLN A 1 96 ? -8.115 -1.322 4.616 1.00 97.38 96 GLN A C 1
ATOM 778 O O . GLN A 1 96 ? -6.930 -1.021 4.534 1.00 97.38 96 GLN A O 1
ATOM 783 N N . LYS A 1 97 ? -8.590 -2.146 5.562 1.00 96.56 97 LYS A N 1
ATOM 784 C CA . LYS A 1 97 ? -7.718 -2.776 6.560 1.00 96.56 97 LYS A CA 1
ATOM 785 C C . LYS A 1 97 ? -6.579 -3.538 5.876 1.00 96.56 97 LYS A C 1
ATOM 787 O O . LYS A 1 97 ? -5.424 -3.316 6.215 1.00 96.56 97 LYS A O 1
ATOM 792 N N . LEU A 1 98 ? -6.887 -4.378 4.890 1.00 97.38 98 LEU A N 1
ATOM 793 C CA . LEU A 1 98 ? -5.875 -5.141 4.152 1.00 97.38 98 LEU A CA 1
ATOM 794 C C . LEU A 1 98 ? -4.945 -4.225 3.342 1.00 97.38 98 LEU A C 1
ATOM 796 O O . LEU A 1 98 ? -3.729 -4.322 3.470 1.00 97.38 98 LEU A O 1
ATOM 800 N N . LEU A 1 99 ? -5.507 -3.282 2.582 1.00 97.31 99 LEU A N 1
ATOM 801 C CA . LEU A 1 99 ? -4.759 -2.351 1.728 1.00 97.31 99 LEU A CA 1
ATOM 802 C C . LEU A 1 99 ? -3.755 -1.481 2.497 1.00 97.31 99 LEU A C 1
ATOM 804 O O . LEU A 1 99 ? -2.761 -1.060 1.914 1.00 97.31 99 LEU A O 1
ATOM 808 N N . TYR A 1 100 ? -4.025 -1.190 3.773 1.00 97.62 100 TYR A N 1
ATOM 809 C CA . TYR A 1 100 ? -3.197 -0.315 4.603 1.00 97.62 100 TYR A CA 1
ATOM 810 C C . TYR A 1 100 ? -2.442 -1.035 5.723 1.00 97.62 100 TYR A C 1
ATOM 812 O O . TYR A 1 100 ? -1.744 -0.353 6.454 1.00 97.62 100 TYR A O 1
ATOM 820 N N . THR A 1 101 ? -2.528 -2.363 5.876 1.00 97.69 101 THR A N 1
ATOM 821 C CA . THR A 1 101 ? -1.736 -3.075 6.905 1.00 97.69 101 THR A CA 1
ATOM 822 C C . THR A 1 101 ? -0.293 -3.290 6.443 1.00 97.69 101 THR A C 1
ATOM 824 O O . THR A 1 101 ? 0.649 -2.838 7.102 1.00 97.69 101 THR A O 1
ATOM 827 N N . SER A 1 102 ? -0.123 -3.935 5.285 1.00 97.50 102 SER A N 1
ATOM 828 C CA . SER A 1 102 ? 1.164 -4.103 4.607 1.00 97.50 102 SER A CA 1
ATOM 829 C C . SER A 1 102 ? 1.102 -3.426 3.245 1.00 97.50 102 SER A C 1
ATOM 831 O O . SER A 1 102 ? 0.449 -3.904 2.315 1.00 97.50 102 SER A O 1
ATOM 833 N N . VAL A 1 103 ? 1.718 -2.248 3.155 1.00 97.31 103 VAL A N 1
ATOM 834 C CA . VAL A 1 103 ? 1.695 -1.416 1.955 1.00 97.31 103 VAL A CA 1
ATOM 835 C C . VAL A 1 103 ? 2.932 -1.710 1.128 1.00 97.31 103 VAL A C 1
ATOM 837 O O . VAL A 1 103 ? 4.057 -1.563 1.601 1.00 97.31 103 VAL A O 1
ATOM 840 N N . ARG A 1 104 ? 2.722 -2.039 -0.145 1.00 95.00 104 ARG A N 1
ATOM 841 C CA . ARG A 1 104 ? 3.787 -2.147 -1.138 1.00 95.00 104 ARG A CA 1
ATOM 842 C C . ARG A 1 104 ? 3.594 -1.136 -2.255 1.00 95.00 104 ARG A C 1
ATOM 844 O O . ARG A 1 104 ? 2.494 -0.964 -2.782 1.00 95.00 104 ARG A O 1
ATOM 851 N N . ILE A 1 105 ? 4.675 -0.462 -2.616 1.00 95.19 105 ILE A N 1
ATOM 852 C CA . ILE A 1 105 ? 4.765 0.309 -3.848 1.00 95.19 105 ILE A CA 1
ATOM 853 C C . ILE A 1 105 ? 5.473 -0.588 -4.855 1.00 95.19 105 ILE A C 1
ATOM 855 O O . ILE A 1 105 ? 6.606 -0.985 -4.635 1.00 95.19 105 ILE A O 1
ATOM 859 N N . ASP A 1 106 ? 4.825 -0.919 -5.964 1.00 90.94 106 ASP A N 1
ATOM 860 C CA . ASP A 1 106 ? 5.468 -1.705 -7.018 1.00 90.94 106 ASP A CA 1
ATOM 861 C C . ASP A 1 106 ? 5.781 -0.825 -8.228 1.00 90.94 106 ASP A C 1
ATOM 863 O O . ASP A 1 106 ? 5.042 0.115 -8.553 1.00 90.94 106 ASP A O 1
ATOM 867 N N . ALA A 1 107 ? 6.887 -1.142 -8.902 1.00 83.62 107 ALA A N 1
ATOM 868 C CA . ALA A 1 107 ? 7.389 -0.345 -10.011 1.00 83.62 107 ALA A CA 1
ATOM 869 C C . ALA A 1 107 ? 6.562 -0.517 -11.292 1.00 83.62 107 ALA A C 1
ATOM 871 O O . ALA A 1 107 ? 6.220 0.448 -11.975 1.00 83.62 107 ALA A O 1
ATOM 872 N N . VAL A 1 108 ? 6.225 -1.765 -11.609 1.00 81.12 108 VAL A N 1
ATOM 873 C CA . VAL A 1 108 ? 5.670 -2.169 -12.902 1.00 81.12 108 VAL A CA 1
ATOM 874 C C . VAL A 1 108 ? 4.708 -3.337 -12.729 1.00 81.12 108 VAL A C 1
ATOM 876 O O . VAL A 1 108 ? 4.777 -4.076 -11.748 1.00 81.12 108 VAL A O 1
ATOM 879 N N . HIS A 1 109 ? 3.798 -3.508 -13.686 1.00 85.50 109 HIS A N 1
ATOM 880 C CA . HIS A 1 109 ? 3.052 -4.755 -13.806 1.00 85.50 109 HIS A CA 1
ATOM 881 C C . HIS A 1 109 ? 3.876 -5.733 -14.646 1.00 85.50 109 HIS A C 1
ATOM 883 O O . HIS A 1 109 ? 4.258 -5.408 -15.769 1.00 85.50 109 HIS A O 1
ATOM 889 N N . TYR A 1 110 ? 4.087 -6.942 -14.138 1.00 73.38 110 TYR A N 1
ATOM 890 C CA . TYR A 1 110 ? 4.668 -8.051 -14.893 1.00 73.38 110 TYR A CA 1
ATOM 891 C C . TYR A 1 110 ? 3.559 -8.987 -15.394 1.00 73.38 110 TYR A C 1
ATOM 893 O O . TYR A 1 110 ? 3.486 -10.145 -14.997 1.00 73.38 110 TYR A O 1
ATOM 901 N N . CYS A 1 111 ? 2.634 -8.483 -16.218 1.00 88.94 111 CYS A N 1
ATOM 902 C CA . CYS A 1 111 ? 1.573 -9.309 -16.800 1.00 88.94 111 CYS A CA 1
ATOM 903 C C . CYS A 1 111 ? 1.315 -8.980 -18.273 1.00 88.94 111 CYS A C 1
ATOM 905 O O . CYS A 1 111 ? 1.424 -7.830 -18.695 1.00 88.94 111 CYS A O 1
ATOM 907 N N . ALA A 1 112 ? 0.910 -9.995 -19.043 1.00 88.81 112 ALA A N 1
ATOM 908 C CA . ALA A 1 112 ? 0.622 -9.863 -20.475 1.00 88.81 112 ALA A CA 1
ATOM 909 C C . ALA A 1 112 ? -0.471 -8.819 -20.771 1.00 88.81 112 ALA A C 1
ATOM 911 O O . ALA A 1 112 ? -0.427 -8.122 -21.782 1.00 88.81 112 ALA A O 1
ATOM 912 N N . LEU A 1 113 ? -1.435 -8.664 -19.856 1.00 89.19 113 LEU A N 1
ATOM 913 C CA . LEU A 1 113 ? -2.477 -7.651 -19.987 1.00 89.19 113 LEU A CA 1
ATOM 914 C C . LEU A 1 113 ? -1.901 -6.229 -19.949 1.00 89.19 113 LEU A C 1
ATOM 916 O O . LEU A 1 113 ? -2.356 -5.374 -20.707 1.00 89.19 113 LEU A O 1
ATOM 920 N N . GLU A 1 114 ? -0.904 -5.953 -19.101 1.00 88.12 114 GLU A N 1
ATOM 921 C CA . GLU A 1 114 ? -0.298 -4.619 -19.061 1.00 88.12 114 GLU A CA 1
ATOM 922 C C . GLU A 1 114 ? 0.419 -4.296 -20.371 1.00 88.12 114 GLU A C 1
ATOM 924 O O . GLU A 1 114 ? 0.342 -3.156 -20.824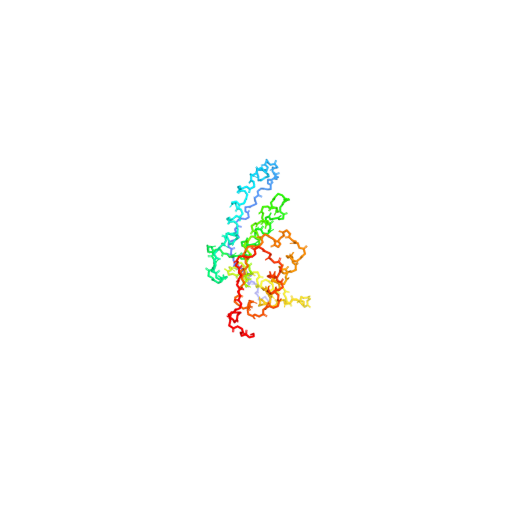 1.00 88.12 114 GLU A O 1
ATOM 929 N N . GLU A 1 115 ? 1.066 -5.273 -21.008 1.00 86.88 115 GLU A N 1
ATOM 930 C CA . GLU A 1 115 ? 1.709 -5.074 -22.310 1.00 86.88 115 GLU A CA 1
ATOM 931 C C . GLU A 1 115 ? 0.689 -4.619 -23.363 1.00 86.88 115 GLU A C 1
ATOM 933 O O . GLU A 1 115 ? 0.885 -3.598 -24.033 1.00 86.88 115 GLU A O 1
ATOM 938 N N . GLU A 1 116 ? -0.460 -5.295 -23.432 1.00 90.31 116 GLU A N 1
ATOM 939 C CA . GLU A 1 116 ? -1.551 -4.911 -24.326 1.00 90.31 116 GLU A CA 1
ATOM 940 C C . GLU A 1 116 ? -2.101 -3.511 -23.988 1.00 90.31 116 GLU A C 1
ATOM 942 O O . GLU A 1 116 ? -2.294 -2.667 -24.872 1.00 90.31 116 GLU A O 1
ATOM 947 N N . LEU A 1 117 ? -2.327 -3.216 -22.703 1.00 86.81 117 LEU A N 1
ATOM 948 C CA . LEU A 1 117 ? -2.826 -1.914 -22.250 1.00 86.81 117 LEU A CA 1
ATOM 949 C C . LEU A 1 117 ? -1.814 -0.781 -22.483 1.00 86.81 117 LEU A C 1
ATOM 951 O O . LEU A 1 117 ? -2.202 0.351 -22.791 1.00 86.81 117 LEU A O 1
ATOM 955 N N . ALA A 1 118 ? -0.518 -1.047 -22.343 1.00 83.81 118 ALA A N 1
ATOM 956 C CA . ALA A 1 118 ? 0.555 -0.109 -22.650 1.00 83.81 118 ALA A CA 1
ATOM 957 C C . ALA A 1 118 ? 0.613 0.183 -24.153 1.00 83.81 118 ALA A C 1
ATOM 959 O O . ALA A 1 118 ? 0.716 1.348 -24.546 1.00 83.81 118 ALA A O 1
ATOM 960 N N . GLU A 1 119 ? 0.462 -0.834 -25.004 1.00 86.56 119 GLU A N 1
ATOM 961 C CA . GLU A 1 119 ? 0.420 -0.641 -26.452 1.00 86.56 119 GLU A CA 1
ATOM 962 C C . GLU A 1 119 ? -0.817 0.167 -26.880 1.00 86.56 119 GLU A C 1
ATOM 964 O O . GLU A 1 119 ? -0.704 1.105 -27.676 1.00 86.56 119 GLU A O 1
ATOM 969 N N . ARG A 1 120 ? -1.989 -0.125 -26.298 1.00 86.62 120 ARG A N 1
ATOM 970 C CA . ARG A 1 120 ? -3.222 0.653 -26.509 1.00 86.62 120 ARG A CA 1
ATOM 971 C C . ARG A 1 120 ? -3.041 2.118 -26.097 1.00 86.62 120 ARG A C 1
ATOM 973 O O . ARG A 1 120 ? -3.385 3.009 -26.875 1.00 86.62 120 ARG A O 1
ATOM 980 N N . ARG A 1 121 ? -2.438 2.386 -24.929 1.00 84.06 121 ARG A N 1
ATOM 981 C CA . ARG A 1 121 ? -2.104 3.753 -24.476 1.00 84.06 121 ARG A CA 1
ATOM 982 C C . ARG A 1 121 ? -1.126 4.444 -25.421 1.00 84.06 121 ARG A C 1
ATOM 984 O O . ARG A 1 121 ? -1.353 5.592 -25.787 1.00 84.06 121 ARG A O 1
ATOM 991 N N . ARG A 1 122 ? -0.084 3.747 -25.884 1.00 81.31 122 ARG A N 1
ATOM 992 C CA . ARG A 1 122 ? 0.891 4.282 -26.848 1.00 81.31 122 ARG A CA 1
ATOM 993 C C . ARG A 1 122 ? 0.235 4.629 -28.186 1.00 81.31 122 ARG A C 1
ATOM 995 O O . ARG A 1 122 ? 0.539 5.672 -28.757 1.00 81.31 122 ARG A O 1
ATOM 1002 N N . LYS A 1 123 ? -0.672 3.784 -28.689 1.00 83.12 123 LYS A N 1
ATOM 1003 C CA . LYS A 1 123 ? -1.455 4.047 -29.910 1.00 83.12 123 LYS A CA 1
ATOM 1004 C C . LYS A 1 123 ? -2.372 5.262 -29.729 1.00 83.12 123 LYS A C 1
ATOM 1006 O O . LYS A 1 123 ? -2.414 6.110 -30.615 1.00 83.12 123 LYS A O 1
ATOM 1011 N N . ALA A 1 124 ? -3.029 5.390 -28.575 1.00 78.19 124 ALA A N 1
ATOM 1012 C CA . ALA A 1 124 ? -3.877 6.538 -28.250 1.00 78.19 124 ALA A CA 1
ATOM 1013 C C . ALA A 1 124 ? -3.081 7.847 -28.078 1.00 78.19 124 ALA A C 1
ATOM 1015 O O . ALA A 1 124 ? -3.525 8.896 -28.536 1.00 78.19 124 ALA A O 1
ATOM 1016 N N . ALA A 1 125 ? -1.881 7.796 -27.492 1.00 71.50 125 ALA A N 1
ATOM 1017 C CA . ALA A 1 125 ? -1.018 8.962 -27.285 1.00 71.50 125 ALA A CA 1
ATOM 1018 C C . ALA A 1 125 ? -0.501 9.589 -28.594 1.00 71.50 125 ALA A C 1
ATOM 1020 O O . ALA A 1 125 ? -0.142 10.763 -28.614 1.00 71.50 125 ALA A O 1
ATOM 1021 N N . LYS A 1 126 ? -0.513 8.840 -29.707 1.00 65.94 126 LYS A N 1
ATOM 1022 C CA . LYS A 1 126 ? -0.205 9.369 -31.048 1.00 65.94 126 LYS A CA 1
ATOM 1023 C C . LYS A 1 126 ? -1.270 10.345 -31.567 1.00 65.94 126 LYS A C 1
ATOM 1025 O O . LYS A 1 126 ? -1.007 11.064 -32.528 1.00 65.94 126 LYS A O 1
ATOM 1030 N N . HIS A 1 127 ? -2.452 10.413 -30.944 1.00 66.56 127 HIS A N 1
ATOM 1031 C CA . HIS A 1 127 ? -3.385 11.510 -31.187 1.00 66.56 127 HIS A CA 1
ATOM 1032 C C . HIS A 1 127 ? -2.885 12.781 -30.487 1.00 66.56 127 HIS A C 1
ATOM 1034 O O . HIS A 1 127 ? -2.714 12.811 -29.271 1.00 66.56 127 HIS A O 1
ATOM 1040 N N . PHE A 1 128 ? -2.732 13.855 -31.268 1.00 58.16 128 PHE A N 1
ATOM 1041 C CA . PHE A 1 128 ? -2.115 15.156 -30.941 1.00 58.16 128 PHE A CA 1
ATOM 1042 C C . PHE A 1 128 ? -2.687 15.918 -29.715 1.00 58.16 128 PHE A C 1
ATOM 1044 O O . PHE A 1 128 ? -2.301 17.054 -29.459 1.00 58.16 128 PHE A O 1
ATOM 1051 N N . ARG A 1 129 ? -3.626 15.335 -28.956 1.00 59.94 129 ARG A N 1
ATOM 1052 C CA . ARG A 1 129 ? -4.262 15.941 -27.771 1.00 59.94 129 ARG A CA 1
ATOM 1053 C C . ARG A 1 129 ? -3.852 15.315 -26.432 1.00 59.94 129 ARG A C 1
ATOM 1055 O O . ARG A 1 129 ? -4.238 15.841 -25.396 1.00 59.94 129 ARG A O 1
ATOM 1062 N N . SER A 1 130 ? -3.081 14.228 -26.415 1.00 57.53 130 SER A N 1
ATOM 1063 C CA . SER A 1 130 ? -2.675 13.557 -25.169 1.00 57.53 130 SER A CA 1
ATOM 1064 C C . SER A 1 130 ? -1.283 14.017 -24.722 1.00 57.53 130 SER A C 1
ATOM 1066 O O . SER A 1 130 ? -0.289 13.355 -25.005 1.00 57.53 130 SER A O 1
ATOM 1068 N N . LYS A 1 131 ? -1.197 15.162 -24.035 1.00 53.12 131 LYS A N 1
ATOM 1069 C CA . LYS A 1 131 ? 0.078 15.795 -23.637 1.00 53.12 131 LYS A CA 1
ATOM 1070 C C . LYS A 1 131 ? 0.533 15.488 -22.198 1.00 53.12 131 LYS A C 1
ATOM 1072 O O . LYS A 1 131 ? 1.245 16.287 -21.604 1.00 53.12 131 LYS A O 1
ATOM 1077 N N . SER A 1 132 ? 0.136 14.352 -21.629 1.00 55.19 132 SER A N 1
ATOM 1078 C CA . SER A 1 132 ? 0.579 13.927 -20.292 1.00 55.19 132 SER A CA 1
ATOM 1079 C C . SER A 1 132 ? 1.029 12.466 -20.303 1.00 55.19 132 SER A C 1
ATOM 1081 O O . SER A 1 132 ? 0.314 11.576 -19.840 1.00 55.19 132 SER A O 1
ATOM 1083 N N . SER A 1 133 ? 2.197 12.189 -20.879 1.00 64.38 133 SER A N 1
ATOM 1084 C CA . SER A 1 133 ? 2.849 10.896 -20.675 1.00 64.38 133 SER A CA 1
ATOM 1085 C C . SER A 1 133 ? 3.665 10.972 -19.390 1.00 64.38 133 SER A C 1
ATOM 1087 O O . SER A 1 133 ? 4.785 11.466 -19.412 1.00 64.38 133 SER A O 1
ATOM 1089 N N . ILE A 1 134 ? 3.087 10.515 -18.278 1.00 72.06 134 ILE A N 1
ATOM 1090 C CA . ILE A 1 134 ? 3.875 10.157 -17.092 1.00 72.06 134 ILE A CA 1
ATOM 1091 C C . ILE A 1 134 ? 4.844 9.061 -17.532 1.00 72.06 134 ILE A C 1
ATOM 1093 O O . ILE A 1 134 ? 4.411 8.064 -18.125 1.00 72.06 134 ILE A O 1
ATOM 1097 N N . GLU A 1 135 ? 6.137 9.245 -17.283 1.00 73.12 135 GLU A N 1
ATOM 1098 C CA 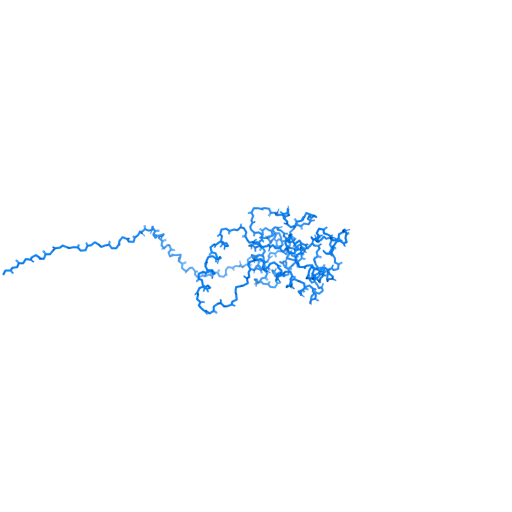. GLU A 1 135 ? 7.113 8.213 -17.606 1.00 73.12 135 GLU A CA 1
ATOM 1099 C C . GLU A 1 135 ? 6.921 7.015 -16.673 1.00 73.12 135 GLU A C 1
ATOM 1101 O O . GLU A 1 135 ? 6.650 7.168 -15.482 1.00 73.12 135 GLU A O 1
ATOM 1106 N N . ALA A 1 136 ? 7.052 5.793 -17.196 1.00 70.75 136 ALA A N 1
ATOM 1107 C CA . ALA A 1 136 ? 6.808 4.583 -16.406 1.00 70.75 136 ALA A CA 1
ATOM 1108 C C . ALA A 1 136 ? 7.678 4.522 -15.132 1.00 70.75 136 ALA A C 1
ATOM 1110 O O . ALA A 1 136 ? 7.216 4.029 -14.107 1.00 70.75 136 ALA A O 1
ATOM 1111 N N . GLY A 1 137 ? 8.895 5.082 -15.182 1.00 75.44 137 GLY A N 1
ATOM 1112 C CA . GLY A 1 137 ? 9.802 5.181 -14.035 1.00 75.44 137 GLY A CA 1
ATOM 1113 C C . GLY A 1 137 ? 9.361 6.171 -12.949 1.00 75.44 137 GLY A C 1
ATOM 1114 O O . GLY A 1 137 ? 9.772 6.026 -11.804 1.00 75.44 137 GLY A O 1
ATOM 1115 N N . GLU A 1 138 ? 8.492 7.137 -13.262 1.00 84.75 138 GLU A N 1
ATOM 1116 C CA . GLU A 1 138 ? 7.987 8.127 -12.297 1.00 84.75 138 GLU A CA 1
ATOM 1117 C C . GLU A 1 138 ? 6.764 7.627 -11.520 1.00 84.75 138 GLU A C 1
ATOM 1119 O O . GLU A 1 138 ? 6.474 8.107 -10.422 1.00 84.75 138 GLU A O 1
ATOM 1124 N N . VAL A 1 139 ? 6.036 6.651 -12.072 1.00 88.81 139 VAL A N 1
ATOM 1125 C CA . VAL A 1 139 ? 4.802 6.105 -11.485 1.00 88.81 139 VAL A CA 1
ATOM 1126 C C . VAL A 1 139 ? 4.974 5.697 -10.013 1.00 88.81 139 VAL A C 1
ATOM 1128 O O . VAL A 1 139 ? 4.104 6.039 -9.206 1.00 88.81 139 VAL A O 1
ATOM 1131 N N . PRO A 1 140 ? 6.056 5.011 -9.605 1.00 92.94 140 PRO A N 1
ATOM 1132 C CA . PRO A 1 140 ? 6.230 4.590 -8.215 1.00 92.94 140 PRO A CA 1
ATOM 1133 C C . PRO A 1 140 ? 6.478 5.774 -7.275 1.00 92.94 140 PRO A C 1
ATOM 1135 O O . PRO A 1 140 ? 5.942 5.801 -6.168 1.00 92.94 140 PRO A O 1
ATOM 1138 N N . ASN A 1 141 ? 7.199 6.795 -7.745 1.00 93.31 141 ASN A N 1
ATOM 1139 C CA . ASN A 1 141 ? 7.455 8.023 -6.991 1.00 93.31 141 ASN A CA 1
ATOM 1140 C C . ASN A 1 141 ? 6.145 8.797 -6.773 1.00 93.31 141 ASN A C 1
ATOM 1142 O O . ASN A 1 141 ? 5.855 9.247 -5.664 1.00 93.31 141 ASN A O 1
ATOM 1146 N N . ILE A 1 142 ? 5.295 8.867 -7.804 1.00 93.38 142 ILE A N 1
ATOM 1147 C CA . ILE A 1 142 ? 3.951 9.453 -7.704 1.00 93.38 142 ILE A CA 1
ATOM 1148 C C . ILE A 1 142 ? 3.101 8.682 -6.688 1.00 93.38 142 ILE A C 1
ATOM 1150 O O . ILE A 1 142 ? 2.452 9.294 -5.840 1.00 93.38 142 ILE A O 1
ATOM 1154 N N . ARG A 1 143 ? 3.118 7.343 -6.731 1.00 94.88 143 ARG A N 1
ATOM 1155 C CA . ARG A 1 143 ? 2.391 6.495 -5.770 1.00 94.88 143 ARG A CA 1
ATOM 1156 C C . ARG A 1 143 ? 2.867 6.724 -4.336 1.00 94.88 143 ARG A C 1
ATOM 1158 O O . ARG A 1 143 ? 2.027 6.878 -3.452 1.00 94.88 143 ARG A O 1
ATOM 1165 N N . LEU A 1 144 ? 4.179 6.809 -4.112 1.00 97.19 144 LEU A N 1
ATOM 1166 C CA . LEU A 1 144 ? 4.746 7.110 -2.797 1.00 97.19 144 LEU A CA 1
ATOM 1167 C C . LEU A 1 144 ? 4.314 8.498 -2.306 1.00 97.19 144 LEU A C 1
ATOM 1169 O O . LEU A 1 144 ? 3.912 8.640 -1.153 1.00 97.19 144 LEU A O 1
ATOM 1173 N N . SER A 1 145 ? 4.317 9.507 -3.180 1.00 95.94 145 SER A N 1
ATOM 1174 C CA . SER A 1 145 ? 3.869 10.855 -2.820 1.00 95.94 145 SER A CA 1
ATOM 1175 C C . SER A 1 145 ? 2.375 10.899 -2.464 1.00 95.94 145 SER A C 1
ATOM 1177 O O . SER A 1 145 ? 1.977 11.516 -1.470 1.00 95.94 145 SER A O 1
ATOM 1179 N N . LEU A 1 146 ? 1.536 10.182 -3.222 1.00 95.75 146 LEU A N 1
ATOM 1180 C CA . LEU A 1 146 ? 0.109 10.025 -2.926 1.00 95.75 146 LEU A CA 1
ATOM 1181 C C . LEU A 1 146 ? -0.120 9.304 -1.595 1.00 95.75 146 LEU A C 1
ATOM 1183 O O . LEU A 1 146 ? -0.959 9.743 -0.804 1.00 95.75 146 LEU A O 1
ATOM 1187 N N . LEU A 1 147 ? 0.639 8.241 -1.316 1.00 97.00 147 LEU A N 1
ATOM 1188 C CA . LEU A 1 147 ? 0.594 7.552 -0.030 1.00 97.00 147 LEU A CA 1
ATOM 1189 C C . LEU A 1 147 ? 0.978 8.509 1.102 1.00 97.00 147 LEU A C 1
ATOM 1191 O O . LEU A 1 147 ? 0.204 8.660 2.043 1.00 97.00 147 LEU A O 1
ATOM 1195 N N . ALA A 1 148 ? 2.111 9.208 0.977 1.00 97.38 148 ALA A N 1
ATOM 1196 C CA . ALA A 1 148 ? 2.606 10.163 1.968 1.00 97.38 148 ALA A CA 1
ATOM 1197 C C . ALA A 1 148 ? 1.582 11.263 2.274 1.00 97.38 148 ALA A C 1
ATOM 1199 O O . ALA A 1 148 ? 1.443 11.698 3.417 1.00 97.38 148 ALA A O 1
ATOM 1200 N N . ARG A 1 149 ? 0.857 11.747 1.261 1.00 97.25 149 ARG A N 1
ATOM 1201 C CA . ARG A 1 149 ? -0.259 12.678 1.455 1.00 97.25 149 ARG A CA 1
ATOM 1202 C C . ARG A 1 149 ? -1.419 12.015 2.203 1.00 97.25 149 ARG A C 1
ATOM 1204 O O . ARG A 1 149 ? -1.873 12.555 3.204 1.00 97.25 149 ARG A O 1
ATOM 1211 N N . THR A 1 150 ? -1.840 10.835 1.758 1.00 96.75 150 THR A N 1
ATOM 1212 C CA . THR A 1 150 ? -2.992 10.107 2.312 1.00 96.75 150 THR A CA 1
ATOM 1213 C C . THR A 1 150 ? -2.828 9.802 3.801 1.00 96.75 150 THR A C 1
ATOM 1215 O O . THR A 1 150 ? -3.746 10.033 4.585 1.00 96.75 150 THR A O 1
ATOM 1218 N N . VAL A 1 151 ? -1.656 9.314 4.214 1.00 97.44 151 VAL A N 1
ATOM 1219 C CA . VAL A 1 151 ? -1.412 8.944 5.619 1.00 97.44 151 VAL A CA 1
ATOM 1220 C C . VAL A 1 151 ? -1.254 10.169 6.523 1.00 97.44 151 VAL A C 1
ATOM 1222 O O . VAL A 1 151 ? -1.642 10.122 7.684 1.00 97.44 151 VAL A O 1
ATOM 1225 N N . ARG A 1 152 ? -0.785 11.306 5.991 1.00 96.88 152 ARG A N 1
ATOM 1226 C CA . ARG A 1 152 ? -0.758 12.578 6.734 1.00 96.88 152 ARG A CA 1
ATOM 1227 C C . ARG A 1 152 ? -2.146 13.183 6.918 1.00 96.88 152 ARG A C 1
ATOM 1229 O O . ARG A 1 152 ? -2.413 13.786 7.950 1.00 96.88 152 ARG A O 1
ATOM 1236 N N . GLU A 1 153 ? -3.020 13.032 5.927 1.00 97.75 153 GLU A N 1
ATOM 1237 C CA . GLU A 1 153 ? -4.397 13.537 5.983 1.00 97.75 153 GLU A CA 1
ATOM 1238 C C . GLU A 1 153 ? -5.321 12.644 6.833 1.00 97.75 153 GLU A C 1
ATOM 1240 O O . GLU A 1 153 ? -6.384 13.093 7.259 1.00 97.75 153 GLU A O 1
ATOM 1245 N N . SER A 1 154 ? -4.928 11.395 7.117 1.00 97.31 154 SER A N 1
ATOM 1246 C CA . SER A 1 154 ? -5.740 10.443 7.880 1.00 97.31 154 SER A CA 1
ATOM 1247 C C . SER A 1 154 ? -4.930 9.678 8.927 1.00 97.31 154 SER A C 1
ATOM 1249 O O . SER A 1 154 ? -4.313 8.652 8.639 1.00 97.31 154 SER A O 1
ATOM 1251 N N . ALA A 1 155 ? -5.034 10.115 10.186 1.00 96.75 155 ALA A N 1
ATOM 1252 C CA . ALA A 1 155 ? -4.418 9.439 11.332 1.00 96.75 155 ALA A CA 1
ATOM 1253 C C . ALA A 1 155 ? -4.879 7.973 11.483 1.00 96.75 155 ALA A C 1
ATOM 1255 O O . ALA A 1 155 ? -4.111 7.099 11.891 1.00 96.75 155 ALA A O 1
ATOM 1256 N N . THR A 1 156 ? -6.133 7.679 11.123 1.00 96.69 156 THR A N 1
ATOM 1257 C CA . THR A 1 156 ? -6.666 6.311 11.136 1.00 96.69 156 THR A CA 1
ATOM 1258 C C . THR A 1 156 ? -5.970 5.418 10.113 1.00 96.69 156 THR A C 1
ATOM 1260 O O . THR A 1 156 ? -5.681 4.273 10.431 1.00 96.69 156 THR A O 1
ATOM 1263 N N . LEU A 1 157 ? -5.678 5.915 8.907 1.00 97.44 157 LEU A N 1
ATOM 1264 C CA . LEU A 1 157 ? -4.927 5.138 7.916 1.00 97.44 157 LEU A CA 1
ATOM 1265 C C . LEU A 1 157 ? -3.453 5.028 8.304 1.00 97.44 157 LEU A C 1
ATOM 1267 O O . LEU A 1 157 ? -2.894 3.941 8.258 1.00 97.44 157 LEU A O 1
ATOM 1271 N N . ALA A 1 158 ? -2.846 6.128 8.752 1.00 98.06 158 ALA A N 1
ATOM 1272 C CA . ALA A 1 158 ? -1.467 6.150 9.237 1.00 98.06 158 ALA A CA 1
ATOM 1273 C C . ALA A 1 158 ? -1.197 5.097 10.320 1.00 98.06 158 ALA A C 1
ATOM 1275 O O . ALA A 1 158 ? -0.214 4.367 10.251 1.00 98.06 158 ALA A O 1
ATOM 1276 N N . SER A 1 159 ? -2.086 4.992 11.309 1.00 98.06 159 SER A N 1
ATOM 1277 C CA . SER A 1 159 ? -1.963 4.011 12.395 1.00 98.06 159 SER A CA 1
ATOM 1278 C C . SER A 1 159 ? -2.181 2.557 11.959 1.00 98.06 159 SER A C 1
ATOM 1280 O O . SER A 1 159 ? -1.818 1.654 12.710 1.00 98.06 159 SER A O 1
ATOM 1282 N N . GLN A 1 160 ? -2.750 2.309 10.776 1.00 97.81 160 GLN A N 1
ATOM 1283 C CA . GLN A 1 160 ? -2.926 0.954 10.244 1.00 97.81 160 GLN A CA 1
ATOM 1284 C C . GLN A 1 160 ? -1.663 0.419 9.570 1.00 97.81 160 GLN A C 1
ATOM 1286 O O . GLN A 1 160 ? -1.467 -0.793 9.574 1.00 97.81 160 GLN A O 1
ATOM 1291 N N . VAL A 1 161 ? -0.803 1.293 9.039 1.00 98.56 161 VAL A N 1
ATOM 1292 C CA . VAL A 1 161 ? 0.396 0.864 8.309 1.00 98.56 161 VAL A CA 1
ATOM 1293 C C . VAL A 1 161 ? 1.440 0.314 9.268 1.00 98.56 161 VAL A C 1
ATOM 1295 O O . VAL A 1 161 ? 1.982 1.034 10.106 1.00 98.56 161 VAL A O 1
ATOM 1298 N N . LEU A 1 162 ? 1.734 -0.975 9.106 1.00 98.62 162 LEU A N 1
ATOM 1299 C CA . LEU A 1 162 ? 2.759 -1.694 9.859 1.00 98.62 162 LEU A CA 1
ATOM 1300 C C . LEU A 1 162 ? 3.994 -1.981 8.999 1.00 98.62 162 LEU A C 1
ATOM 1302 O O . LEU A 1 162 ? 5.105 -2.002 9.525 1.00 98.62 162 LEU A O 1
ATOM 1306 N N . PHE A 1 163 ? 3.818 -2.163 7.690 1.00 98.62 163 PHE A N 1
ATOM 1307 C CA . PHE A 1 163 ? 4.900 -2.450 6.749 1.00 98.62 163 PHE A CA 1
ATOM 1308 C C . PHE A 1 163 ? 4.799 -1.511 5.546 1.00 98.62 163 PHE A C 1
ATOM 1310 O O . PHE A 1 163 ? 3.711 -1.328 4.996 1.00 98.62 163 PHE A O 1
ATOM 1317 N N . LEU A 1 164 ? 5.925 -0.924 5.138 1.00 98.25 164 LEU A N 1
ATOM 1318 C CA . LEU A 1 164 ? 6.031 -0.110 3.926 1.00 98.25 164 LEU A CA 1
ATOM 1319 C C . LEU A 1 164 ? 7.174 -0.620 3.044 1.00 98.25 164 LEU A C 1
ATOM 1321 O O . LEU A 1 164 ? 8.342 -0.332 3.292 1.00 98.25 164 LEU A O 1
ATOM 1325 N N . LYS A 1 165 ? 6.832 -1.358 1.991 1.00 97.44 165 LYS A N 1
ATOM 1326 C CA . LYS A 1 165 ? 7.796 -1.918 1.039 1.00 97.44 165 LYS A CA 1
ATOM 1327 C C . LYS A 1 165 ? 7.891 -1.050 -0.204 1.00 97.44 165 LYS A C 1
ATOM 1329 O O . LYS A 1 165 ? 6.872 -0.665 -0.784 1.00 97.44 165 LYS A O 1
ATOM 1334 N N . VAL A 1 166 ? 9.112 -0.703 -0.587 1.00 96.69 166 VAL A N 1
ATOM 1335 C CA . VAL A 1 166 ? 9.409 0.321 -1.596 1.00 96.69 166 VAL A CA 1
ATOM 1336 C C . VAL A 1 166 ? 10.507 -0.209 -2.516 1.00 96.69 166 VAL A C 1
ATOM 1338 O O . VAL A 1 166 ? 11.526 -0.687 -2.013 1.00 96.69 166 VAL A O 1
ATOM 1341 N N . PRO A 1 167 ? 10.346 -0.106 -3.848 1.00 95.19 167 PRO A N 1
ATOM 1342 C CA . PRO A 1 167 ? 11.292 -0.681 -4.782 1.00 95.19 167 PRO A CA 1
ATOM 1343 C C . PRO A 1 167 ? 12.601 0.093 -4.737 1.00 95.19 167 PRO A C 1
ATOM 1345 O O . PRO A 1 167 ? 12.604 1.312 -4.537 1.00 95.19 167 PRO A O 1
ATOM 1348 N N . TYR A 1 168 ? 13.702 -0.618 -4.963 1.00 93.94 168 TYR A N 1
ATOM 1349 C CA . TYR A 1 168 ? 15.076 -0.140 -4.858 1.00 93.94 168 TYR A CA 1
ATOM 1350 C C . TYR A 1 168 ? 15.255 1.237 -5.499 1.00 93.94 168 TYR A C 1
ATOM 1352 O O . TYR A 1 168 ? 15.650 2.197 -4.844 1.00 93.94 168 TYR A O 1
ATOM 1360 N N . MET A 1 169 ? 14.851 1.379 -6.762 1.00 93.44 169 MET A N 1
ATOM 1361 C CA . MET A 1 169 ? 15.001 2.649 -7.474 1.00 93.44 169 MET A CA 1
ATOM 1362 C C . MET A 1 169 ? 14.236 3.797 -6.802 1.00 93.44 169 MET A C 1
ATOM 1364 O O . MET A 1 169 ? 14.729 4.921 -6.755 1.00 93.44 169 MET A O 1
ATOM 1368 N N . THR A 1 170 ? 13.052 3.546 -6.243 1.00 94.75 170 THR A N 1
ATOM 1369 C CA . THR A 1 170 ? 12.241 4.578 -5.582 1.00 94.75 170 THR A CA 1
ATOM 1370 C C . THR A 1 170 ? 12.784 4.948 -4.214 1.00 94.75 170 THR A C 1
ATOM 1372 O O . THR A 1 170 ? 12.805 6.135 -3.893 1.00 94.75 170 THR A O 1
ATOM 1375 N N . ARG A 1 171 ? 13.251 3.985 -3.410 1.00 94.06 171 ARG A N 1
ATOM 1376 C CA . ARG A 1 171 ? 13.856 4.319 -2.111 1.00 94.06 171 ARG A CA 1
ATOM 1377 C C . ARG A 1 171 ? 15.150 5.117 -2.290 1.00 94.06 171 ARG A C 1
ATOM 1379 O O . ARG A 1 171 ? 15.333 6.094 -1.575 1.00 94.06 171 ARG A O 1
ATOM 1386 N N . GLU A 1 172 ? 15.958 4.812 -3.307 1.00 93.19 172 GLU A N 1
ATOM 1387 C CA . GLU A 1 172 ? 17.176 5.580 -3.607 1.00 93.19 172 GLU A CA 1
ATOM 1388 C C . GLU A 1 172 ? 16.881 6.991 -4.145 1.00 93.19 172 GLU A C 1
ATOM 1390 O O . GLU A 1 172 ? 17.523 7.963 -3.745 1.00 93.19 172 GLU A O 1
ATOM 1395 N N . THR A 1 173 ? 15.885 7.140 -5.027 1.00 91.69 173 THR A N 1
ATOM 1396 C CA . THR A 1 173 ? 15.628 8.417 -5.725 1.00 91.69 173 THR A CA 1
ATOM 1397 C C . THR A 1 173 ? 14.622 9.335 -5.028 1.00 91.69 173 THR A C 1
ATOM 1399 O O . THR A 1 173 ? 14.653 10.546 -5.238 1.00 91.69 173 THR A O 1
ATOM 1402 N N . SER A 1 174 ? 13.735 8.799 -4.184 1.00 92.69 174 SER A N 1
ATOM 1403 C CA . SER A 1 174 ? 12.629 9.540 -3.551 1.00 92.69 174 SER A CA 1
ATOM 1404 C C . SER A 1 174 ? 12.761 9.646 -2.029 1.00 92.69 174 SER A C 1
ATOM 1406 O O . SER A 1 174 ? 11.755 9.640 -1.313 1.00 92.69 174 SER A O 1
ATOM 1408 N N . LYS A 1 175 ? 13.993 9.798 -1.516 1.00 92.62 175 LYS A N 1
ATOM 1409 C CA . LYS A 1 175 ? 14.306 9.868 -0.071 1.00 92.62 175 LYS A CA 1
ATOM 1410 C C . LYS A 1 175 ? 13.406 10.856 0.691 1.00 92.62 175 LYS A C 1
ATOM 1412 O O . LYS A 1 175 ? 12.911 10.551 1.773 1.00 92.62 175 LYS A O 1
ATOM 1417 N N . GLY A 1 176 ? 13.132 12.025 0.104 1.00 92.50 176 GLY A N 1
ATOM 1418 C CA . GLY A 1 176 ? 12.297 13.059 0.725 1.00 92.50 176 GLY A CA 1
ATOM 1419 C C . GLY A 1 176 ? 10.808 12.702 0.833 1.00 92.50 176 GLY A C 1
ATOM 1420 O O . GLY A 1 176 ? 10.166 13.069 1.817 1.00 92.50 176 GLY A O 1
ATOM 1421 N N . ASP A 1 177 ? 10.233 12.011 -0.156 1.00 93.94 177 ASP A N 1
ATOM 1422 C CA . ASP A 1 177 ? 8.852 11.505 -0.074 1.00 93.94 177 ASP A CA 1
ATOM 1423 C C . ASP A 1 177 ? 8.760 10.302 0.868 1.00 93.94 177 ASP A C 1
ATOM 1425 O O . ASP A 1 177 ? 7.805 10.210 1.639 1.00 93.94 177 ASP A O 1
ATOM 1429 N N . LEU A 1 178 ? 9.782 9.439 0.876 1.00 96.69 178 LEU A N 1
ATOM 1430 C CA . LEU A 1 178 ? 9.873 8.313 1.802 1.00 96.69 178 LEU A CA 1
ATOM 1431 C C . LEU A 1 178 ? 9.924 8.792 3.256 1.00 96.69 178 LEU A C 1
ATOM 1433 O O . LEU A 1 178 ? 9.120 8.349 4.071 1.00 96.69 178 LEU A O 1
ATOM 1437 N N . ALA A 1 179 ? 10.789 9.760 3.571 1.00 95.75 179 ALA A N 1
ATOM 1438 C CA . ALA A 1 179 ? 10.867 10.354 4.904 1.00 95.75 179 ALA A CA 1
ATOM 1439 C C . ALA A 1 179 ? 9.532 10.993 5.326 1.00 95.75 179 ALA A C 1
ATOM 1441 O O . ALA A 1 179 ? 9.074 10.793 6.452 1.00 95.75 179 ALA A O 1
ATOM 1442 N N . ARG A 1 180 ? 8.863 11.707 4.406 1.00 95.19 180 ARG A N 1
ATOM 1443 C CA . ARG A 1 180 ? 7.530 12.281 4.651 1.00 95.19 180 ARG A CA 1
ATOM 1444 C C . ARG A 1 180 ? 6.487 11.208 4.950 1.00 95.19 180 ARG A C 1
ATOM 1446 O O . ARG A 1 180 ? 5.706 11.401 5.878 1.00 95.19 180 ARG A O 1
ATOM 1453 N N . ALA A 1 181 ? 6.476 10.105 4.202 1.00 97.25 181 ALA A N 1
ATOM 1454 C CA . ALA A 1 181 ? 5.587 8.981 4.472 1.00 97.25 181 ALA A CA 1
ATOM 1455 C C . ALA A 1 181 ? 5.876 8.389 5.856 1.00 97.25 181 ALA A C 1
ATOM 1457 O O . ALA A 1 181 ? 4.998 8.415 6.708 1.00 97.25 181 ALA A O 1
ATOM 1458 N N . VAL A 1 182 ? 7.114 7.950 6.104 1.00 97.62 182 VAL A N 1
ATOM 1459 C CA . VAL A 1 182 ? 7.536 7.284 7.349 1.00 97.62 182 VAL A CA 1
ATOM 1460 C C . VAL A 1 182 ? 7.246 8.134 8.584 1.00 97.62 182 VAL A C 1
ATOM 1462 O O . VAL A 1 182 ? 6.718 7.617 9.564 1.00 97.62 182 VAL A O 1
ATOM 1465 N N . SER A 1 183 ? 7.506 9.445 8.528 1.00 97.19 183 SER A N 1
ATOM 1466 C CA . SER A 1 183 ? 7.253 10.357 9.656 1.00 97.19 183 SER A CA 1
ATOM 1467 C C . SER A 1 183 ? 5.788 10.407 10.106 1.00 97.19 183 SER A C 1
ATOM 1469 O O . SER A 1 183 ? 5.501 10.806 11.232 1.00 97.19 183 SER A O 1
ATOM 1471 N N . ALA A 1 184 ? 4.860 9.997 9.238 1.00 97.50 184 ALA A N 1
ATOM 1472 C CA . ALA A 1 184 ? 3.434 9.968 9.513 1.00 97.50 184 ALA A CA 1
ATOM 1473 C C . ALA A 1 184 ? 2.925 8.591 9.973 1.00 97.50 184 ALA A C 1
ATOM 1475 O O . ALA A 1 184 ? 1.732 8.472 10.227 1.00 97.50 184 ALA A O 1
ATOM 1476 N N . LEU A 1 185 ? 3.772 7.557 10.066 1.00 98.38 185 LEU A N 1
ATOM 1477 C CA . LEU A 1 185 ? 3.363 6.176 10.357 1.00 98.38 185 LEU A CA 1
ATOM 1478 C C . LEU A 1 185 ? 3.775 5.765 11.782 1.00 98.38 185 LEU A C 1
ATOM 1480 O O . LEU A 1 185 ? 4.857 5.213 11.974 1.00 98.38 185 LEU A O 1
ATOM 1484 N N . PRO A 1 186 ? 2.931 5.999 12.805 1.00 98.06 186 PRO A N 1
ATOM 1485 C CA . PRO A 1 186 ? 3.323 5.810 14.205 1.00 98.06 186 PRO A CA 1
ATOM 1486 C C . PRO A 1 186 ? 3.522 4.343 14.613 1.00 98.06 186 PRO A C 1
ATOM 1488 O O . PRO A 1 186 ? 4.185 4.080 15.610 1.00 98.06 186 PRO A O 1
ATOM 1491 N N . ASN A 1 187 ? 2.949 3.395 13.864 1.00 98.31 187 ASN A N 1
ATOM 1492 C CA . ASN A 1 187 ? 2.974 1.962 14.182 1.00 98.31 187 ASN A CA 1
ATOM 1493 C C . ASN A 1 187 ? 3.874 1.152 13.234 1.00 98.31 187 ASN A C 1
ATOM 1495 O O . ASN A 1 187 ? 3.806 -0.079 13.223 1.00 98.31 187 ASN A O 1
ATOM 1499 N N . LEU A 1 188 ? 4.695 1.835 12.432 1.00 98.44 188 LEU A N 1
ATOM 1500 C CA . LEU A 1 188 ? 5.548 1.212 11.429 1.00 98.44 188 LEU A CA 1
ATOM 1501 C C . LEU A 1 188 ? 6.561 0.268 12.087 1.00 98.44 188 LEU A C 1
ATOM 1503 O O . LEU A 1 188 ? 7.307 0.656 12.983 1.00 98.44 188 LEU A O 1
ATOM 1507 N N . ARG A 1 189 ? 6.590 -0.980 11.623 1.00 98.19 189 ARG A N 1
ATOM 1508 C CA . ARG A 1 189 ? 7.487 -2.044 12.097 1.00 98.19 189 ARG A CA 1
ATOM 1509 C C . ARG A 1 189 ? 8.632 -2.304 11.129 1.00 98.19 189 ARG A C 1
ATOM 1511 O O . ARG A 1 189 ? 9.709 -2.708 11.555 1.00 98.19 189 ARG A O 1
ATOM 1518 N N . TYR A 1 190 ? 8.383 -2.093 9.840 1.00 98.12 190 TYR A N 1
ATOM 1519 C CA . TYR A 1 190 ? 9.346 -2.325 8.774 1.00 98.12 190 TYR A CA 1
ATOM 1520 C C . TYR A 1 190 ? 9.159 -1.321 7.641 1.00 98.12 190 TYR A C 1
ATOM 1522 O O . TYR A 1 190 ? 8.030 -1.020 7.240 1.00 98.12 190 TYR A O 1
ATOM 1530 N N . VAL A 1 191 ? 10.277 -0.850 7.094 1.00 97.75 191 VAL A N 1
ATOM 1531 C CA . VAL A 1 191 ? 10.306 -0.063 5.867 1.00 97.75 191 VAL A CA 1
ATOM 1532 C C . VAL A 1 191 ? 11.567 -0.355 5.069 1.00 97.75 191 VAL A C 1
ATOM 1534 O O . VAL A 1 191 ? 12.651 -0.481 5.636 1.00 97.75 191 VAL A O 1
ATOM 1537 N N . ASP A 1 192 ? 11.415 -0.430 3.750 1.00 97.06 192 ASP A N 1
ATOM 1538 C CA . ASP A 1 192 ? 12.537 -0.459 2.817 1.00 97.06 192 ASP A CA 1
ATOM 1539 C C . ASP A 1 192 ? 13.250 0.900 2.802 1.00 97.06 192 ASP A C 1
ATOM 1541 O O . ASP A 1 192 ? 12.693 1.904 2.350 1.00 97.06 192 ASP A O 1
ATOM 1545 N N . LEU A 1 193 ? 14.493 0.929 3.285 1.00 95.00 193 LEU A N 1
ATOM 1546 C CA . LEU A 1 193 ? 15.318 2.135 3.365 1.00 95.00 193 LEU A CA 1
ATOM 1547 C C . LEU A 1 193 ? 16.434 2.130 2.307 1.00 95.00 193 LEU A C 1
ATOM 1549 O O . LEU A 1 193 ? 16.818 1.057 1.835 1.00 95.00 193 LEU A O 1
ATOM 1553 N N . PRO A 1 194 ? 16.955 3.313 1.927 1.00 94.00 194 PRO A N 1
ATOM 1554 C CA . PRO A 1 194 ? 18.124 3.413 1.056 1.00 94.00 194 PRO A CA 1
ATOM 1555 C C . PRO A 1 194 ? 19.342 2.694 1.649 1.00 94.00 194 PRO A C 1
ATOM 1557 O O . PRO A 1 194 ? 19.504 2.669 2.871 1.00 94.00 194 PRO A O 1
ATOM 1560 N N . GLU A 1 195 ? 20.228 2.171 0.802 1.00 87.56 195 GLU A N 1
ATOM 1561 C CA . GLU A 1 195 ? 21.412 1.402 1.232 1.00 87.56 195 GLU A CA 1
ATOM 1562 C C . GLU A 1 195 ? 22.330 2.211 2.173 1.00 87.56 195 GLU A C 1
ATOM 1564 O O . GLU A 1 195 ? 22.806 1.691 3.182 1.00 87.56 195 GLU A O 1
ATOM 1569 N N . GLY A 1 196 ? 22.478 3.516 1.914 1.00 83.81 196 GLY A N 1
ATOM 1570 C CA . GLY A 1 196 ? 23.289 4.436 2.725 1.00 83.81 196 GLY A CA 1
ATOM 1571 C C . GLY A 1 196 ? 22.657 4.902 4.045 1.00 83.81 196 GLY A C 1
ATOM 1572 O O . GLY A 1 196 ? 23.280 5.647 4.801 1.00 83.81 196 GLY A O 1
ATOM 1573 N N . PHE A 1 197 ? 21.423 4.486 4.363 1.00 87.00 197 PHE A N 1
ATOM 1574 C CA . PHE A 1 197 ? 20.689 5.026 5.516 1.00 87.00 197 PHE A CA 1
ATOM 1575 C C . PHE A 1 197 ? 21.411 4.796 6.853 1.00 87.00 197 PHE A C 1
ATOM 1577 O O . PHE A 1 197 ? 21.427 5.678 7.709 1.00 87.00 197 PHE A O 1
ATOM 1584 N N . PHE A 1 198 ? 22.024 3.622 7.031 1.00 83.19 198 PHE A N 1
ATOM 1585 C CA . PHE A 1 198 ? 22.732 3.272 8.268 1.00 83.19 198 PHE A CA 1
ATOM 1586 C C . PHE A 1 198 ? 24.219 3.640 8.252 1.00 83.19 198 PHE A C 1
ATOM 1588 O O . PHE A 1 198 ? 24.849 3.629 9.308 1.00 83.19 198 PHE A O 1
ATOM 1595 N N . THR A 1 199 ? 24.784 3.963 7.086 1.00 85.38 199 THR A N 1
ATOM 1596 C CA . THR A 1 199 ? 26.198 4.350 6.951 1.00 85.38 199 THR A CA 1
ATOM 1597 C C . THR A 1 199 ? 26.404 5.859 7.042 1.00 85.38 199 THR A C 1
ATOM 1599 O O . THR A 1 199 ? 27.530 6.306 7.238 1.00 85.38 199 THR A O 1
ATOM 1602 N N . GLY A 1 200 ? 25.325 6.648 6.972 1.00 67.88 200 GLY A N 1
ATOM 1603 C CA . GLY A 1 200 ? 25.401 8.109 6.976 1.00 67.88 200 GLY A CA 1
ATOM 1604 C C . GLY A 1 200 ? 25.870 8.687 5.641 1.00 67.88 200 GLY A C 1
ATOM 1605 O O . GLY A 1 200 ? 26.197 9.873 5.582 1.00 67.88 200 GLY A O 1
ATOM 1606 N N . ASP A 1 201 ? 25.894 7.867 4.586 1.00 67.94 201 ASP A N 1
ATOM 1607 C CA . ASP A 1 201 ? 26.198 8.325 3.237 1.00 67.94 201 ASP A CA 1
ATOM 1608 C C . ASP A 1 201 ? 25.010 9.138 2.674 1.00 67.94 201 ASP A C 1
ATOM 1610 O O . ASP A 1 201 ? 23.860 8.691 2.787 1.00 67.94 201 ASP A O 1
ATOM 1614 N N . PRO A 1 202 ? 25.260 10.336 2.102 1.00 57.78 202 PRO A N 1
ATOM 1615 C CA . PRO A 1 202 ? 24.221 11.235 1.589 1.00 57.78 202 PRO A CA 1
ATOM 1616 C C . PRO A 1 202 ? 23.233 10.627 0.580 1.00 57.78 202 PRO A C 1
ATOM 1618 O O . PRO A 1 202 ? 23.611 9.813 -0.291 1.00 57.78 202 PRO A O 1
#

Sequence (202 aa):
MGLLKHFRSKSHLRDASPKSPDRAIPYMPARYGRDFTTRLPDTILERIFSYVCPHTLDETYEPSERSQIGDGCMLCDLRDLAHSAQVSRKWYRVAQKLLYTSVRIDAVHYCALEEELAERRRKAAKHFRSKSSIEAGEVPNIRLSLLARTVRESATLASQVLFLKVPYMTRETSKGDLARAVSALPNLRYVDLPEGFFTGDP

pLDDT: mean 84.11, std 17.35, range [40.69, 98.62]